Protein AF-A0A2S9FHG2-F1 (afdb_monomer_lite)

Structure (mmCIF, N/CA/C/O backbone):
data_AF-A0A2S9FHG2-F1
#
_entry.id   AF-A0A2S9FHG2-F1
#
loop_
_atom_site.group_PDB
_atom_site.id
_atom_site.type_symbol
_atom_site.label_atom_id
_atom_site.label_alt_id
_atom_site.label_comp_id
_atom_site.label_asym_id
_atom_site.label_entity_id
_atom_site.label_seq_id
_atom_site.pdbx_PDB_ins_code
_atom_site.Cartn_x
_atom_site.Cartn_y
_atom_site.Cartn_z
_atom_site.occupancy
_atom_site.B_iso_or_equiv
_atom_site.auth_seq_id
_atom_site.auth_comp_id
_atom_site.auth_asym_id
_atom_site.auth_atom_id
_atom_site.pdbx_PDB_model_num
ATOM 1 N N . VAL A 1 1 ? 50.114 -5.935 -39.534 1.00 52.09 1 VAL A N 1
ATOM 2 C CA . VAL A 1 1 ? 49.929 -6.508 -38.173 1.00 52.09 1 VAL A CA 1
ATOM 3 C C . VAL A 1 1 ? 49.770 -5.425 -37.101 1.00 52.09 1 VAL A C 1
ATOM 5 O O . VAL A 1 1 ? 48.728 -5.404 -36.460 1.00 52.09 1 VAL A O 1
ATOM 8 N N . LEU A 1 2 ? 50.706 -4.474 -36.950 1.00 58.03 2 LEU A N 1
ATOM 9 C CA . LEU A 1 2 ? 50.618 -3.397 -35.938 1.00 58.03 2 LEU A CA 1
ATOM 10 C C . LEU A 1 2 ? 49.390 -2.475 -36.090 1.00 58.03 2 LEU A C 1
ATOM 12 O O . LEU A 1 2 ? 48.728 -2.175 -35.100 1.00 58.03 2 LEU A O 1
ATOM 16 N N . ALA A 1 3 ? 49.024 -2.105 -37.323 1.00 56.72 3 ALA A N 1
ATOM 17 C CA . ALA A 1 3 ? 47.807 -1.330 -37.588 1.00 56.72 3 ALA A CA 1
ATOM 18 C C . ALA A 1 3 ? 46.526 -2.083 -37.172 1.00 56.72 3 ALA A C 1
ATOM 20 O O . ALA A 1 3 ? 45.622 -1.495 -36.588 1.00 56.72 3 ALA A O 1
ATOM 21 N N . GLY A 1 4 ? 46.479 -3.405 -37.381 1.00 50.12 4 GLY A N 1
ATOM 22 C CA . GLY A 1 4 ? 45.350 -4.242 -36.961 1.00 50.12 4 GLY A CA 1
ATOM 23 C C . GLY A 1 4 ? 45.205 -4.323 -35.438 1.00 50.12 4 GLY A C 1
ATOM 24 O O . GLY A 1 4 ? 44.098 -4.221 -34.920 1.00 50.12 4 GLY A O 1
ATOM 25 N N . ALA A 1 5 ? 46.319 -4.419 -34.704 1.00 61.12 5 ALA A N 1
ATOM 26 C CA . ALA A 1 5 ? 46.308 -4.436 -33.240 1.00 61.12 5 ALA A CA 1
ATOM 27 C C . ALA A 1 5 ? 45.860 -3.091 -32.630 1.00 61.12 5 ALA A C 1
ATOM 29 O O . ALA A 1 5 ? 45.133 -3.078 -31.635 1.00 61.12 5 ALA A O 1
ATOM 30 N N . ALA A 1 6 ? 46.244 -1.963 -33.239 1.00 63.97 6 ALA A N 1
ATOM 31 C CA . ALA A 1 6 ? 45.805 -0.631 -32.817 1.00 63.97 6 ALA A CA 1
ATOM 32 C C . ALA A 1 6 ? 44.297 -0.421 -33.040 1.00 63.97 6 ALA A C 1
ATOM 34 O O . ALA A 1 6 ? 43.609 0.078 -32.149 1.00 63.97 6 ALA A O 1
ATOM 35 N N . VAL A 1 7 ? 43.771 -0.880 -34.182 1.00 59.91 7 VAL A N 1
ATOM 36 C CA . VAL A 1 7 ? 42.334 -0.827 -34.501 1.00 59.91 7 VAL A CA 1
ATOM 37 C C . VAL A 1 7 ? 41.513 -1.662 -33.517 1.00 59.91 7 VAL A C 1
ATOM 39 O O . VAL A 1 7 ? 40.506 -1.178 -33.015 1.00 59.91 7 VAL A O 1
ATOM 42 N N . ILE A 1 8 ? 41.963 -2.868 -33.154 1.00 60.94 8 ILE A N 1
ATOM 43 C CA . ILE A 1 8 ? 41.267 -3.724 -32.173 1.00 60.94 8 ILE A CA 1
ATOM 44 C C . ILE A 1 8 ? 41.227 -3.072 -30.780 1.00 60.94 8 ILE A C 1
ATOM 46 O O . ILE A 1 8 ? 40.224 -3.168 -30.072 1.00 60.94 8 ILE A O 1
ATOM 50 N N . ARG A 1 9 ? 42.300 -2.381 -30.377 1.00 64.06 9 ARG A N 1
ATOM 51 C CA . ARG A 1 9 ? 42.376 -1.710 -29.070 1.00 64.06 9 ARG A CA 1
ATOM 52 C C . ARG A 1 9 ? 41.477 -0.469 -29.003 1.00 64.06 9 ARG A C 1
ATOM 54 O O . ARG A 1 9 ? 40.872 -0.239 -27.961 1.00 64.06 9 ARG A O 1
ATOM 61 N N . LEU A 1 10 ? 41.356 0.277 -30.106 1.00 62.81 10 LEU A N 1
ATOM 62 C CA . LEU A 1 10 ? 40.433 1.413 -30.235 1.00 62.81 10 LEU A CA 1
ATOM 63 C C . LEU A 1 10 ? 38.969 0.967 -30.367 1.00 62.81 10 LEU A C 1
ATOM 65 O O . LEU A 1 10 ? 38.094 1.573 -29.763 1.00 62.81 10 LEU A O 1
ATOM 69 N N . ALA A 1 11 ? 38.701 -0.122 -31.092 1.00 58.38 11 ALA A N 1
ATOM 70 C CA . ALA A 1 11 ? 37.351 -0.656 -31.292 1.00 58.38 11 ALA A CA 1
ATOM 71 C C . ALA A 1 11 ? 36.691 -1.145 -29.990 1.00 58.38 11 ALA A C 1
ATOM 73 O O . ALA A 1 11 ? 35.471 -1.265 -29.915 1.00 58.38 11 ALA A O 1
ATOM 74 N N . ARG A 1 12 ? 37.479 -1.396 -28.936 1.00 58.91 12 ARG A N 1
ATOM 75 C CA . ARG A 1 12 ? 36.984 -1.849 -27.628 1.00 58.91 12 ARG A CA 1
ATOM 76 C C . ARG A 1 12 ? 36.111 -0.812 -26.908 1.00 58.91 12 ARG A C 1
ATOM 78 O O . ARG A 1 12 ? 35.384 -1.184 -25.994 1.00 58.91 12 ARG A O 1
ATOM 85 N N . THR A 1 13 ? 36.181 0.460 -27.301 1.00 60.41 13 THR A N 1
ATOM 86 C CA . THR A 1 13 ? 35.373 1.559 -26.740 1.00 60.41 13 THR A CA 1
ATOM 87 C C . THR A 1 13 ? 34.267 2.036 -27.683 1.00 60.41 13 THR A C 1
ATOM 89 O O . THR A 1 13 ? 33.540 2.973 -27.359 1.00 60.41 13 THR A O 1
ATOM 92 N N . TRP A 1 14 ? 34.133 1.420 -28.860 1.00 65.94 14 TRP A N 1
ATOM 93 C CA . TRP A 1 14 ? 33.184 1.845 -29.882 1.00 65.94 14 TRP A CA 1
ATOM 94 C C . TRP A 1 14 ? 31.809 1.221 -29.639 1.00 65.94 14 TRP A C 1
ATOM 96 O O . TRP A 1 14 ? 31.699 0.085 -29.176 1.00 65.94 14 TRP A O 1
ATOM 106 N N . SER A 1 15 ? 30.736 1.953 -29.958 1.00 67.00 15 SER A N 1
ATOM 107 C CA . SER A 1 15 ? 29.392 1.372 -29.908 1.00 67.00 15 SER A CA 1
ATOM 108 C C . SER A 1 15 ? 29.277 0.244 -30.942 1.00 67.00 15 SER A C 1
ATOM 110 O O . SER A 1 15 ? 29.908 0.294 -32.000 1.00 67.00 15 SER A O 1
ATOM 112 N N . LEU A 1 16 ? 28.465 -0.777 -30.650 1.00 64.44 16 LEU A N 1
ATOM 113 C CA . LEU A 1 16 ? 28.307 -1.965 -31.505 1.00 64.44 16 LEU A CA 1
ATOM 114 C C . LEU A 1 16 ? 27.998 -1.614 -32.970 1.00 64.44 16 LEU A C 1
ATOM 116 O O . LEU A 1 16 ? 28.488 -2.275 -33.882 1.00 64.44 16 LEU A O 1
ATOM 120 N N . ALA A 1 17 ? 27.258 -0.525 -33.202 1.00 61.22 17 ALA A N 1
ATOM 121 C CA . ALA A 1 17 ? 26.970 -0.018 -34.539 1.00 61.22 17 ALA A CA 1
ATOM 122 C C . ALA A 1 17 ? 28.238 0.419 -35.297 1.00 61.22 17 ALA A C 1
ATOM 124 O O . ALA A 1 17 ? 28.381 0.110 -36.477 1.00 61.22 17 ALA A O 1
ATOM 125 N N . VAL A 1 18 ? 29.178 1.095 -34.629 1.00 66.19 18 VAL A N 1
ATOM 126 C CA . VAL A 1 18 ? 30.414 1.586 -35.260 1.00 66.19 18 VAL A CA 1
ATOM 127 C C . VAL A 1 18 ? 31.355 0.424 -35.577 1.00 66.19 18 VAL A C 1
ATOM 129 O O . VAL A 1 18 ? 31.924 0.382 -36.664 1.00 66.19 18 VAL A O 1
ATOM 132 N N . SER A 1 19 ? 31.458 -0.569 -34.689 1.00 67.31 19 SER A N 1
ATOM 133 C CA . SER A 1 19 ? 32.243 -1.785 -34.951 1.00 67.31 19 SER A CA 1
ATOM 134 C C . SER A 1 19 ? 31.702 -2.576 -36.145 1.00 67.31 19 SER A C 1
ATOM 136 O O . SER A 1 19 ? 32.474 -3.115 -36.935 1.00 67.31 19 SER A O 1
ATOM 138 N N . MET A 1 20 ? 30.380 -2.602 -36.323 1.00 69.19 20 MET A N 1
ATOM 139 C CA . MET A 1 20 ? 29.738 -3.321 -37.422 1.00 69.19 20 MET A CA 1
ATOM 140 C C . MET A 1 20 ? 29.860 -2.594 -38.764 1.00 69.19 20 MET A C 1
ATOM 142 O O . MET A 1 20 ? 30.085 -3.232 -39.790 1.00 69.19 20 MET A O 1
ATOM 146 N N . VAL A 1 21 ? 29.794 -1.259 -38.756 1.00 68.38 21 VAL A N 1
ATOM 147 C CA . VAL A 1 21 ? 30.114 -0.438 -39.934 1.00 68.38 21 VAL A CA 1
ATOM 148 C C . VAL A 1 21 ? 31.596 -0.577 -40.297 1.00 68.38 21 VAL A C 1
ATOM 150 O O . VAL A 1 21 ? 31.921 -0.746 -41.467 1.00 68.38 21 VAL A O 1
ATOM 153 N N . ALA A 1 22 ? 32.503 -0.576 -39.316 1.00 68.31 22 ALA A N 1
ATOM 154 C CA . ALA A 1 22 ? 33.937 -0.740 -39.556 1.00 68.31 22 ALA A CA 1
ATOM 155 C C . ALA A 1 22 ? 34.283 -2.113 -40.160 1.00 68.31 22 ALA A C 1
ATOM 157 O O . ALA A 1 22 ? 35.083 -2.180 -41.091 1.00 68.31 22 ALA A O 1
ATOM 158 N N . LEU A 1 23 ? 33.642 -3.192 -39.689 1.00 68.62 23 LEU A N 1
ATOM 159 C CA . LEU A 1 23 ? 33.818 -4.550 -40.225 1.00 68.62 23 LEU A CA 1
ATOM 160 C C . LEU A 1 23 ? 33.511 -4.632 -41.730 1.00 68.62 23 LEU A C 1
ATOM 162 O O . LEU A 1 23 ? 34.140 -5.399 -42.453 1.00 68.62 23 LEU A O 1
ATOM 166 N N . VAL A 1 24 ? 32.565 -3.817 -42.189 1.00 68.81 24 VAL A N 1
ATOM 167 C CA . VAL A 1 24 ? 32.145 -3.709 -43.587 1.00 68.81 24 VAL A CA 1
ATOM 168 C C . VAL A 1 24 ? 33.035 -2.748 -44.384 1.00 68.81 24 VAL A C 1
ATOM 170 O O . VAL A 1 24 ? 33.399 -3.034 -45.523 1.00 68.81 24 VAL A O 1
ATOM 173 N N . LEU A 1 25 ? 33.385 -1.600 -43.802 1.00 70.75 25 LEU A N 1
ATOM 174 C CA . LEU A 1 25 ? 34.100 -0.525 -44.491 1.00 70.75 25 LEU A CA 1
ATOM 175 C C . LEU A 1 25 ? 35.570 -0.887 -44.763 1.00 70.75 25 LEU A C 1
ATOM 177 O O . LEU A 1 25 ? 36.129 -0.494 -45.785 1.00 70.75 25 LEU A O 1
ATOM 181 N N . ILE A 1 26 ? 36.200 -1.644 -43.856 1.00 75.12 26 ILE A N 1
ATOM 182 C CA . ILE A 1 26 ? 37.620 -2.011 -43.950 1.00 75.12 26 ILE A CA 1
ATOM 183 C C . ILE A 1 26 ? 37.915 -2.847 -45.213 1.00 75.12 26 ILE A C 1
ATOM 185 O O . ILE A 1 26 ? 38.817 -2.454 -45.956 1.00 75.12 26 ILE A O 1
ATOM 189 N N . PRO A 1 27 ? 37.184 -3.942 -45.518 1.00 73.00 27 PRO A N 1
ATOM 190 C CA . PRO A 1 27 ? 37.370 -4.687 -46.763 1.00 73.00 27 PRO A CA 1
ATOM 191 C C . PRO A 1 27 ? 37.153 -3.832 -48.014 1.00 73.00 27 PRO A C 1
ATOM 193 O O . PRO A 1 27 ? 37.976 -3.889 -48.920 1.00 73.00 27 PRO A O 1
ATOM 196 N N . VAL A 1 28 ? 36.100 -3.002 -48.034 1.00 75.25 28 VAL A N 1
ATOM 197 C CA . VAL A 1 28 ? 35.750 -2.120 -49.166 1.00 75.25 28 VAL A CA 1
ATOM 198 C C . VAL A 1 28 ? 36.895 -1.150 -49.478 1.00 75.25 28 VAL A C 1
ATOM 200 O O . VAL A 1 28 ? 37.337 -1.038 -50.625 1.00 75.25 28 VAL A O 1
ATOM 203 N N . LEU A 1 29 ? 37.434 -0.485 -48.453 1.00 75.50 29 LEU A N 1
ATOM 204 C CA . LEU A 1 29 ? 38.562 0.436 -48.606 1.00 75.50 29 LEU A CA 1
ATOM 205 C C . LEU A 1 29 ? 39.858 -0.289 -48.987 1.00 75.50 29 LEU A C 1
ATOM 207 O O . LEU A 1 29 ? 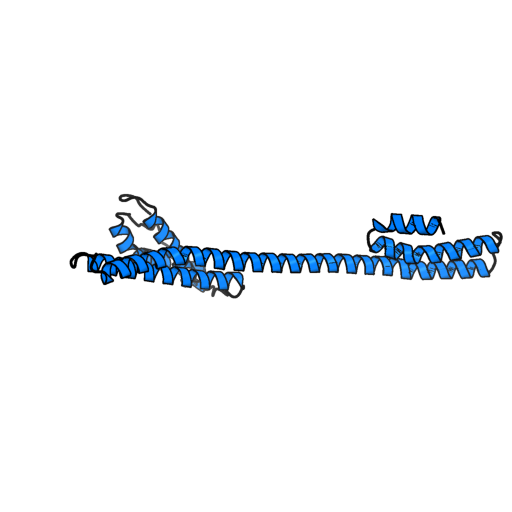40.617 0.220 -49.811 1.00 75.50 29 LEU A O 1
ATOM 211 N N . ALA A 1 30 ? 40.106 -1.478 -48.431 1.00 76.38 30 ALA A N 1
ATOM 212 C CA . ALA A 1 30 ? 41.280 -2.280 -48.768 1.00 76.38 30 ALA A CA 1
ATOM 213 C C . ALA A 1 30 ? 41.263 -2.728 -50.238 1.00 76.38 30 ALA A C 1
ATOM 215 O O . ALA A 1 30 ? 42.283 -2.625 -50.920 1.00 76.38 30 ALA A O 1
ATOM 216 N N . THR A 1 31 ? 40.105 -3.162 -50.749 1.00 77.62 31 THR A N 1
ATOM 217 C CA . THR A 1 31 ? 39.941 -3.517 -52.166 1.00 77.62 31 THR A CA 1
ATOM 218 C C . THR A 1 31 ? 40.108 -2.310 -53.083 1.00 77.62 31 THR A C 1
ATOM 220 O O . THR A 1 31 ? 40.790 -2.414 -54.099 1.00 77.62 31 THR A O 1
ATOM 223 N N . LEU A 1 32 ? 39.569 -1.147 -52.702 1.00 74.50 32 LEU A N 1
ATOM 224 C CA . LEU A 1 32 ? 39.719 0.089 -53.470 1.00 74.50 32 LEU A CA 1
ATOM 225 C C . LEU A 1 32 ? 41.191 0.510 -53.575 1.00 74.50 32 LEU A C 1
ATOM 227 O O . LEU A 1 32 ? 41.689 0.769 -54.669 1.00 74.50 32 LEU A O 1
ATOM 231 N N . ALA A 1 33 ? 41.897 0.543 -52.440 1.00 75.88 33 ALA A N 1
ATOM 232 C CA . ALA A 1 33 ? 43.308 0.917 -52.377 1.00 75.88 33 ALA A CA 1
ATOM 233 C C . ALA A 1 33 ? 44.205 -0.064 -53.150 1.00 75.88 33 ALA A C 1
ATOM 235 O O . ALA A 1 33 ? 45.130 0.365 -53.839 1.00 75.88 33 ALA A O 1
ATOM 236 N N . GLY A 1 34 ? 43.914 -1.368 -53.072 1.00 75.81 34 GLY A N 1
ATOM 237 C CA . GLY A 1 34 ? 44.624 -2.393 -53.837 1.00 75.81 34 GLY A CA 1
ATOM 238 C C . GLY A 1 34 ? 44.480 -2.205 -55.348 1.00 75.81 34 GLY A C 1
ATOM 239 O O . GLY A 1 34 ? 45.475 -2.261 -56.068 1.00 75.81 34 GLY A O 1
ATOM 240 N N . VAL A 1 35 ? 43.266 -1.913 -55.826 1.00 72.38 35 VAL A N 1
ATOM 241 C CA . VAL A 1 35 ? 43.009 -1.671 -57.254 1.00 72.38 35 VAL A CA 1
ATOM 242 C C . VAL A 1 35 ? 43.644 -0.363 -57.735 1.00 72.38 35 VAL A C 1
ATOM 244 O O . VAL A 1 35 ? 44.269 -0.364 -58.791 1.00 72.38 35 VAL A O 1
ATOM 247 N N . LEU A 1 36 ? 43.582 0.716 -56.944 1.00 72.81 36 LEU A N 1
ATOM 248 C CA . LEU A 1 36 ? 44.277 1.985 -57.227 1.00 72.81 36 LEU A CA 1
ATOM 249 C C . LEU A 1 36 ? 45.796 1.810 -57.360 1.00 72.81 36 LEU A C 1
ATOM 251 O O . LEU A 1 36 ? 46.410 2.366 -58.269 1.00 72.81 36 LEU A O 1
ATOM 255 N N . GLY A 1 37 ? 46.404 1.038 -56.454 1.00 74.12 37 GLY A N 1
ATOM 256 C CA . GLY A 1 37 ? 47.842 0.770 -56.476 1.00 74.12 37 GLY A CA 1
ATOM 257 C C . GLY A 1 37 ? 48.272 -0.090 -57.665 1.00 74.12 37 GLY A C 1
ATOM 258 O O . GLY A 1 37 ? 49.338 0.140 -58.230 1.00 74.12 37 GLY A O 1
ATOM 259 N N . ALA A 1 38 ? 47.439 -1.052 -58.071 1.00 72.81 38 ALA A N 1
ATOM 260 C CA . ALA A 1 38 ? 47.722 -1.937 -59.198 1.00 72.81 38 ALA A CA 1
ATOM 261 C C . ALA A 1 38 ? 47.483 -1.275 -60.568 1.00 72.81 38 ALA A C 1
ATOM 263 O O . ALA A 1 38 ? 48.203 -1.582 -61.516 1.00 72.81 38 ALA A O 1
ATOM 264 N N . SER A 1 39 ? 46.503 -0.369 -60.690 1.00 68.19 39 SER A N 1
ATOM 265 C CA . SER A 1 39 ? 46.155 0.277 -61.966 1.00 68.19 39 SER A CA 1
ATOM 266 C C . SER A 1 39 ? 47.042 1.472 -62.328 1.00 68.19 39 SER A C 1
ATOM 268 O O . SER A 1 39 ? 46.900 2.028 -63.416 1.00 68.19 39 SER A O 1
ATOM 270 N N . GLY A 1 40 ? 47.944 1.901 -61.435 1.00 68.12 40 GLY A N 1
ATOM 271 C CA . GLY A 1 40 ? 48.837 3.037 -61.685 1.00 68.12 40 GLY A CA 1
ATOM 272 C C . GLY A 1 40 ? 48.090 4.343 -61.981 1.00 68.12 40 GLY A C 1
ATOM 273 O O . GLY A 1 40 ? 48.585 5.163 -62.746 1.00 68.12 40 GLY A O 1
ATOM 274 N N . PHE A 1 41 ? 46.887 4.516 -61.416 1.00 64.69 41 PHE A N 1
ATOM 275 C CA . PHE A 1 41 ? 45.971 5.634 -61.689 1.00 64.69 41 PHE A CA 1
ATOM 276 C C . PHE A 1 41 ? 45.482 5.751 -63.146 1.00 64.69 41 PHE A C 1
ATOM 278 O O . PHE A 1 41 ? 44.858 6.752 -63.501 1.00 64.69 41 PHE A O 1
ATOM 285 N N . MET A 1 42 ? 45.689 4.736 -63.990 1.00 64.88 42 MET A N 1
ATOM 286 C CA . MET A 1 42 ? 45.056 4.693 -65.307 1.00 64.88 42 MET A CA 1
ATOM 287 C C . MET A 1 42 ? 43.584 4.289 -65.177 1.00 64.88 42 MET A C 1
ATOM 289 O O . MET A 1 42 ? 43.266 3.203 -64.681 1.00 64.88 42 MET A O 1
ATOM 293 N N . ILE A 1 43 ? 42.685 5.152 -65.664 1.00 64.44 43 ILE A N 1
ATOM 294 C CA . ILE A 1 43 ? 41.255 4.848 -65.795 1.00 64.44 43 ILE A CA 1
ATOM 295 C C . ILE A 1 43 ? 41.123 3.738 -66.842 1.00 64.44 43 ILE A C 1
ATOM 297 O O . ILE A 1 43 ? 41.254 3.963 -68.041 1.00 64.44 43 ILE A O 1
ATOM 301 N N . THR A 1 44 ? 40.947 2.517 -66.355 1.00 70.94 44 THR A N 1
ATOM 302 C CA . THR A 1 44 ? 40.781 1.294 -67.143 1.00 70.94 44 THR A CA 1
ATOM 303 C C . THR A 1 44 ? 39.398 0.717 -66.863 1.00 70.94 44 THR A C 1
ATOM 305 O O . THR A 1 44 ? 38.798 0.994 -65.826 1.00 70.94 44 THR A O 1
ATOM 308 N N . GLU A 1 45 ? 38.880 -0.109 -67.767 1.00 72.31 45 GLU A N 1
ATOM 309 C CA . GLU A 1 45 ? 37.536 -0.700 -67.655 1.00 72.31 45 GLU A CA 1
ATOM 310 C C . GLU A 1 45 ? 37.351 -1.510 -66.347 1.00 72.31 45 GLU A C 1
ATOM 312 O O . GLU A 1 45 ? 36.280 -1.525 -65.741 1.00 72.31 45 GLU A O 1
ATOM 317 N N . THR A 1 46 ? 38.433 -2.104 -65.832 1.00 71.44 46 THR A N 1
ATOM 318 C CA . THR A 1 46 ? 38.472 -2.817 -64.542 1.00 71.44 46 THR A CA 1
ATOM 319 C C . THR A 1 46 ? 38.345 -1.889 -63.329 1.00 71.44 46 THR A C 1
ATOM 321 O O . THR A 1 46 ? 37.774 -2.279 -62.304 1.00 71.44 46 THR A O 1
ATOM 324 N N . PHE A 1 47 ? 38.845 -0.654 -63.427 1.00 71.19 47 PHE A N 1
ATOM 325 C CA . PHE A 1 47 ? 38.722 0.362 -62.382 1.00 71.19 47 PHE A CA 1
ATOM 326 C C . PHE A 1 47 ? 37.268 0.831 -62.240 1.00 71.19 47 PHE A C 1
ATOM 328 O O . PHE A 1 47 ? 36.754 0.893 -61.121 1.00 71.19 47 PHE A O 1
ATOM 335 N N . GLU A 1 48 ? 36.577 1.074 -63.360 1.00 72.00 48 GLU A N 1
ATOM 336 C CA . GLU A 1 48 ? 35.157 1.450 -63.357 1.00 72.00 48 GLU A CA 1
ATOM 337 C C . GLU A 1 48 ? 34.271 0.335 -62.784 1.00 72.00 48 GLU A C 1
ATOM 339 O O . GLU A 1 48 ? 33.468 0.587 -61.883 1.00 72.00 48 GLU A O 1
ATOM 344 N N . GLN A 1 49 ? 34.472 -0.917 -63.219 1.00 75.88 49 GLN A N 1
ATOM 345 C CA . GLN A 1 49 ? 33.726 -2.070 -62.698 1.00 75.88 49 GLN A CA 1
ATOM 346 C C . GLN A 1 49 ? 33.923 -2.254 -61.185 1.00 75.88 49 GLN A C 1
ATOM 348 O O . GLN A 1 49 ? 32.958 -2.484 -60.453 1.00 75.88 49 GLN A O 1
ATOM 353 N N . THR A 1 50 ? 35.154 -2.094 -60.689 1.00 75.69 50 THR A N 1
ATOM 354 C CA . THR A 1 50 ? 35.450 -2.197 -59.250 1.00 75.69 50 THR A CA 1
ATOM 355 C C . THR A 1 50 ? 34.768 -1.079 -58.458 1.00 75.69 50 THR A C 1
ATOM 357 O O . THR A 1 50 ? 34.157 -1.343 -57.422 1.00 75.69 50 THR A O 1
ATOM 360 N N . GLY A 1 51 ? 34.833 0.167 -58.940 1.00 75.88 51 GLY A N 1
ATOM 361 C CA . GLY A 1 51 ? 34.179 1.306 -58.292 1.00 75.88 51 GLY A CA 1
ATOM 362 C C . GLY A 1 51 ? 32.666 1.111 -58.161 1.00 75.88 51 GLY A C 1
ATOM 363 O O . GLY A 1 51 ? 32.109 1.316 -57.081 1.00 75.88 51 GLY A O 1
ATOM 364 N N . VAL A 1 52 ? 32.013 0.630 -59.225 1.00 80.19 52 VAL A N 1
ATOM 365 C CA . VAL A 1 52 ? 30.572 0.326 -59.225 1.00 80.19 52 VAL A CA 1
ATOM 366 C C . VAL A 1 52 ? 30.228 -0.753 -58.196 1.00 80.19 52 VAL A C 1
ATOM 368 O O . VAL A 1 52 ? 29.304 -0.564 -57.402 1.00 80.19 52 VAL A O 1
ATOM 371 N N . VAL A 1 53 ? 30.990 -1.851 -58.142 1.00 80.75 53 VAL A N 1
ATOM 372 C CA . VAL A 1 53 ? 30.774 -2.922 -57.153 1.00 80.75 53 VAL A CA 1
ATOM 373 C C . VAL A 1 53 ? 30.895 -2.386 -55.725 1.00 80.75 53 VAL A C 1
ATOM 375 O O . VAL A 1 53 ? 30.043 -2.681 -54.887 1.00 80.75 53 VAL A O 1
ATOM 378 N N . LEU A 1 54 ? 31.897 -1.553 -55.435 1.00 78.38 54 LEU A N 1
ATOM 379 C CA . LEU A 1 54 ? 32.096 -0.996 -54.093 1.00 78.38 54 LEU A CA 1
ATOM 380 C C . LEU A 1 54 ? 30.981 -0.037 -53.673 1.00 78.38 54 LEU A C 1
ATOM 382 O O . LEU A 1 54 ? 30.571 -0.054 -52.509 1.00 78.38 54 LEU A O 1
ATOM 386 N N . ILE A 1 55 ? 30.458 0.762 -54.606 1.00 82.69 55 ILE A N 1
ATOM 387 C CA . ILE A 1 55 ? 29.302 1.631 -54.357 1.00 82.69 55 ILE A CA 1
ATOM 388 C C . ILE A 1 55 ? 28.069 0.782 -54.031 1.00 82.69 55 ILE A C 1
ATOM 390 O O . ILE A 1 55 ? 27.429 1.013 -53.004 1.00 82.69 55 ILE A O 1
ATOM 394 N N . ILE A 1 56 ? 27.772 -0.236 -54.846 1.00 84.19 56 ILE A N 1
ATOM 395 C CA . ILE A 1 56 ? 26.627 -1.138 -54.633 1.00 84.19 56 ILE A CA 1
ATOM 396 C C . ILE A 1 56 ? 26.738 -1.839 -53.274 1.00 84.19 56 ILE A C 1
ATOM 398 O O . ILE A 1 56 ? 25.787 -1.830 -52.490 1.00 84.19 56 ILE A O 1
ATOM 402 N N . VAL A 1 57 ? 27.911 -2.397 -52.956 1.00 80.94 57 VAL A N 1
ATOM 403 C CA . VAL A 1 57 ? 28.160 -3.056 -51.667 1.00 80.94 57 VAL A CA 1
ATOM 404 C C . VAL A 1 57 ? 27.968 -2.074 -50.512 1.00 80.94 57 VAL A C 1
ATOM 406 O O . VAL A 1 57 ? 27.308 -2.419 -49.533 1.00 80.94 57 VAL A O 1
ATOM 409 N N . SER A 1 58 ? 28.478 -0.844 -50.614 1.00 81.19 58 SER A N 1
ATOM 410 C CA . SER A 1 58 ? 28.366 0.166 -49.550 1.00 81.19 58 SER A CA 1
ATOM 411 C C . SER A 1 58 ? 26.920 0.605 -49.299 1.00 81.19 58 SER A C 1
ATOM 413 O O . SER A 1 58 ? 26.515 0.747 -48.143 1.00 81.19 58 SER A O 1
ATOM 415 N N . ILE A 1 59 ? 26.119 0.758 -50.360 1.00 86.38 59 ILE A N 1
ATOM 416 C CA . ILE A 1 59 ? 24.697 1.134 -50.271 1.00 86.38 59 ILE A CA 1
ATOM 417 C C . ILE A 1 59 ? 23.882 0.083 -49.512 1.00 86.38 59 ILE A C 1
ATOM 419 O O . ILE A 1 59 ? 22.927 0.435 -48.829 1.00 86.38 59 ILE A O 1
ATOM 423 N N . VAL A 1 60 ? 24.252 -1.195 -49.592 1.00 83.62 60 VAL A N 1
ATOM 424 C CA . VAL A 1 60 ? 23.536 -2.271 -48.890 1.00 83.62 60 VAL A CA 1
ATOM 425 C C . VAL A 1 60 ? 24.077 -2.470 -47.477 1.00 83.62 60 VAL A C 1
ATOM 427 O O . VAL A 1 60 ? 23.322 -2.597 -46.511 1.00 83.62 60 VAL A O 1
ATOM 430 N N . THR A 1 61 ? 25.398 -2.494 -47.336 1.00 80.12 61 THR A N 1
ATOM 431 C CA . THR A 1 61 ? 26.042 -2.937 -46.099 1.00 80.12 61 THR A CA 1
ATOM 432 C C . THR A 1 61 ? 26.067 -1.859 -45.013 1.00 80.12 61 THR A C 1
ATOM 434 O O . THR A 1 61 ? 25.899 -2.196 -43.840 1.00 80.12 61 THR A O 1
ATOM 437 N N . ILE A 1 62 ? 26.179 -0.570 -45.363 1.00 81.69 62 ILE A N 1
ATOM 438 C CA . ILE A 1 62 ? 26.144 0.526 -44.378 1.00 81.69 62 ILE A CA 1
ATOM 439 C C . ILE A 1 62 ? 24.758 0.631 -43.712 1.00 81.69 62 ILE A C 1
ATOM 441 O O . ILE A 1 62 ? 24.701 0.605 -42.478 1.00 81.69 62 ILE A O 1
ATOM 445 N N . PRO A 1 63 ? 23.626 0.684 -44.449 1.00 86.94 63 PRO A N 1
ATOM 446 C CA . PRO A 1 63 ? 22.305 0.710 -43.823 1.00 86.94 63 PRO A CA 1
ATOM 447 C C . PRO A 1 63 ? 22.004 -0.557 -43.026 1.00 86.94 63 PRO A C 1
ATOM 449 O O . PRO A 1 63 ? 21.456 -0.453 -41.930 1.00 86.94 63 PRO A O 1
ATOM 452 N N . ALA A 1 64 ? 22.403 -1.735 -43.523 1.00 82.88 64 ALA A N 1
ATOM 453 C CA . ALA A 1 64 ? 22.242 -2.992 -42.795 1.00 82.88 64 ALA A CA 1
ATOM 454 C C . ALA A 1 64 ? 23.002 -2.975 -41.456 1.00 82.88 64 ALA A C 1
ATOM 456 O O . ALA A 1 64 ? 22.435 -3.327 -40.419 1.00 82.88 64 ALA A O 1
ATOM 457 N N . ALA A 1 65 ? 24.249 -2.489 -41.448 1.00 82.06 65 ALA A N 1
ATOM 458 C CA . ALA A 1 65 ? 25.044 -2.352 -40.232 1.00 82.06 65 ALA A CA 1
ATOM 459 C C . ALA A 1 65 ? 24.416 -1.355 -39.238 1.00 82.06 65 ALA A C 1
ATOM 461 O O . ALA A 1 65 ? 24.304 -1.640 -38.044 1.00 82.06 65 ALA A O 1
ATOM 462 N N . VAL A 1 66 ? 23.933 -0.204 -39.715 1.00 83.69 66 VAL A N 1
ATOM 463 C CA . VAL A 1 66 ? 23.249 0.783 -38.860 1.00 83.69 66 VAL A CA 1
ATOM 464 C C . VAL A 1 66 ? 21.935 0.227 -38.300 1.00 83.69 66 VAL A C 1
ATOM 466 O O . VAL A 1 66 ? 21.658 0.382 -37.107 1.00 83.69 66 VAL A O 1
ATOM 469 N N . MET A 1 67 ? 21.129 -0.438 -39.131 1.00 86.00 67 MET A N 1
ATOM 470 C CA . MET A 1 67 ? 19.854 -1.043 -38.737 1.00 86.00 67 MET A CA 1
ATOM 471 C C . MET A 1 67 ? 20.058 -2.105 -37.657 1.00 86.00 67 MET A C 1
ATOM 473 O O . MET A 1 67 ? 19.377 -2.076 -36.630 1.00 86.00 67 MET A O 1
ATOM 477 N N . LEU A 1 68 ? 21.018 -3.007 -37.855 1.00 85.62 68 LEU A N 1
ATOM 478 C CA . LEU A 1 68 ? 21.268 -4.108 -36.931 1.0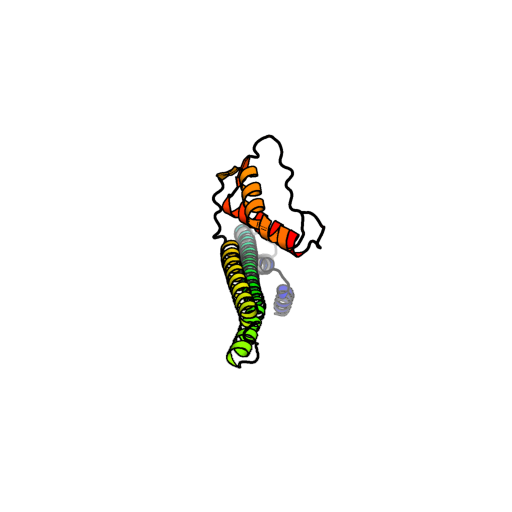0 85.62 68 LEU A CA 1
ATOM 479 C C . LEU A 1 68 ? 21.895 -3.604 -35.618 1.00 85.62 68 LEU A C 1
ATOM 481 O O . LEU A 1 68 ? 21.521 -4.075 -34.545 1.00 85.62 68 LEU A O 1
ATOM 485 N N . GLY A 1 69 ? 22.728 -2.555 -35.669 1.00 83.94 69 GLY A N 1
ATOM 486 C CA . GLY A 1 69 ? 23.253 -1.893 -34.472 1.00 83.94 69 GLY A CA 1
ATOM 487 C C . GLY A 1 69 ? 22.151 -1.213 -33.652 1.00 83.94 69 GLY A C 1
ATOM 488 O O . GLY A 1 69 ? 22.096 -1.359 -32.431 1.00 83.94 69 GLY A O 1
ATOM 489 N N . ARG A 1 70 ? 21.212 -0.526 -34.319 1.00 85.62 70 ARG A N 1
ATOM 490 C CA . ARG A 1 70 ? 20.029 0.063 -33.665 1.00 85.62 70 ARG A CA 1
ATOM 491 C C . ARG A 1 70 ? 19.101 -0.995 -33.078 1.00 85.62 70 ARG A C 1
ATOM 493 O O . ARG A 1 70 ? 18.576 -0.797 -31.985 1.00 85.62 70 ARG A O 1
ATOM 500 N N . TYR A 1 71 ? 18.902 -2.105 -33.782 1.00 85.19 71 TYR A N 1
ATOM 501 C CA . TYR A 1 71 ? 18.085 -3.220 -33.310 1.00 85.19 71 TYR A CA 1
ATOM 502 C C . TYR A 1 71 ? 18.653 -3.838 -32.027 1.00 85.19 71 TYR A C 1
ATOM 504 O O . TYR A 1 71 ? 17.915 -4.031 -31.062 1.00 85.19 71 TYR A O 1
ATOM 512 N N . GLN A 1 72 ? 19.966 -4.081 -31.987 1.00 86.19 72 GLN A N 1
ATOM 513 C CA . GLN A 1 72 ? 20.647 -4.588 -30.795 1.00 86.19 72 GLN A CA 1
ATOM 514 C C . GLN A 1 72 ? 20.558 -3.604 -29.626 1.00 86.19 72 GLN A C 1
ATOM 516 O O . GLN A 1 72 ? 20.186 -4.011 -28.530 1.00 86.19 72 GLN A O 1
ATOM 521 N N . ALA A 1 73 ? 20.815 -2.312 -29.867 1.00 85.56 73 ALA A N 1
ATOM 522 C CA . ALA A 1 73 ? 20.711 -1.285 -28.831 1.00 85.56 73 ALA A CA 1
ATOM 523 C C . ALA A 1 73 ? 19.295 -1.214 -28.232 1.00 85.56 73 ALA A C 1
ATOM 525 O O . ALA A 1 73 ? 19.135 -1.154 -27.013 1.00 85.56 73 ALA A O 1
ATOM 526 N N . ARG A 1 74 ? 18.254 -1.287 -29.075 1.00 89.44 74 ARG A N 1
ATOM 527 C CA . ARG A 1 74 ? 16.866 -1.371 -28.600 1.00 89.44 74 ARG A CA 1
ATOM 528 C C . ARG A 1 74 ? 16.643 -2.641 -27.785 1.00 89.44 74 ARG A C 1
ATOM 530 O O . ARG A 1 74 ? 16.197 -2.545 -26.654 1.00 89.44 74 ARG A O 1
ATOM 537 N N . ARG A 1 75 ? 17.030 -3.819 -28.278 1.00 89.38 75 ARG A N 1
ATOM 538 C CA . ARG A 1 75 ? 16.884 -5.064 -27.502 1.00 89.38 75 ARG A CA 1
ATOM 539 C C . ARG A 1 75 ? 17.513 -4.979 -26.114 1.00 89.38 75 ARG A C 1
ATOM 541 O O . ARG A 1 75 ? 16.853 -5.330 -25.147 1.00 89.38 75 ARG A O 1
ATOM 548 N N . THR A 1 76 ? 18.735 -4.459 -26.002 1.00 89.69 76 THR A N 1
ATOM 549 C CA . THR A 1 76 ? 19.411 -4.347 -24.701 1.00 89.69 76 THR A CA 1
ATOM 550 C C . THR A 1 76 ? 18.687 -3.415 -23.736 1.00 89.69 76 THR A C 1
ATOM 552 O O . THR A 1 76 ? 18.617 -3.715 -22.548 1.00 89.69 76 THR A O 1
ATOM 555 N N . VAL A 1 77 ? 18.122 -2.309 -24.235 1.00 91.56 77 VAL A N 1
ATOM 556 C CA . VAL A 1 77 ? 17.345 -1.376 -23.405 1.00 91.56 77 VAL A CA 1
ATOM 557 C C . VAL A 1 77 ? 16.033 -2.020 -22.962 1.00 91.56 77 VAL A C 1
ATOM 559 O O . VAL A 1 77 ? 15.710 -1.963 -21.785 1.00 91.56 77 VAL A O 1
ATOM 562 N N . TRP A 1 78 ? 15.318 -2.698 -23.863 1.00 89.62 78 TRP A N 1
ATOM 563 C CA . TRP A 1 78 ? 14.075 -3.398 -23.522 1.00 89.62 78 TRP A CA 1
ATOM 564 C C . TRP A 1 78 ? 14.305 -4.533 -22.517 1.00 89.62 78 TRP A C 1
ATOM 566 O O . TRP A 1 78 ? 13.530 -4.689 -21.583 1.00 89.62 78 TRP A O 1
ATOM 576 N N . GLU A 1 79 ? 15.374 -5.318 -22.672 1.00 93.44 79 GLU A N 1
ATOM 577 C CA . GLU A 1 79 ? 15.724 -6.368 -21.708 1.00 93.44 79 GLU A CA 1
ATOM 578 C C . GLU A 1 79 ? 16.102 -5.792 -20.339 1.00 93.44 79 GLU A C 1
ATOM 580 O O . GLU A 1 79 ? 15.773 -6.388 -19.313 1.00 93.44 79 GLU A O 1
ATOM 585 N N . ALA A 1 80 ? 16.795 -4.650 -20.310 1.00 93.12 80 ALA A N 1
ATOM 586 C CA . ALA A 1 80 ? 17.113 -3.957 -19.067 1.00 93.12 80 ALA A CA 1
ATOM 587 C C . ALA A 1 80 ? 15.846 -3.428 -18.383 1.00 93.12 80 ALA A C 1
ATOM 589 O O . ALA A 1 80 ? 15.682 -3.658 -17.190 1.00 93.12 80 ALA A O 1
ATOM 590 N N . GLU A 1 81 ? 14.943 -2.809 -19.146 1.00 93.19 81 GLU A N 1
ATOM 591 C CA . GLU A 1 81 ? 13.659 -2.292 -18.664 1.00 93.19 81 GLU A CA 1
ATOM 592 C C . GLU A 1 81 ? 12.785 -3.408 -18.078 1.00 93.19 81 GLU A C 1
ATOM 594 O O . GLU A 1 81 ? 12.314 -3.307 -16.948 1.00 93.19 81 GLU A O 1
ATOM 599 N N . ILE A 1 82 ? 12.633 -4.527 -18.798 1.00 93.06 82 ILE A N 1
ATOM 600 C CA . ILE A 1 82 ? 11.862 -5.682 -18.317 1.00 93.06 82 ILE A CA 1
ATOM 601 C C . ILE A 1 82 ? 12.462 -6.208 -17.012 1.00 93.06 82 ILE A C 1
ATOM 603 O O . ILE A 1 82 ? 11.743 -6.367 -16.028 1.00 93.06 82 ILE A O 1
ATOM 607 N N . ARG A 1 83 ? 13.783 -6.416 -16.958 1.00 93.19 83 ARG A N 1
ATOM 608 C CA . ARG A 1 83 ? 14.446 -6.894 -15.735 1.00 93.19 83 ARG A CA 1
ATOM 609 C C . ARG A 1 83 ? 14.304 -5.919 -14.573 1.00 93.19 83 ARG A C 1
ATOM 611 O O . ARG A 1 83 ? 14.224 -6.365 -13.431 1.00 93.19 83 ARG A O 1
ATOM 618 N N . ASP A 1 84 ? 14.327 -4.616 -14.830 1.00 93.31 84 ASP A N 1
ATOM 619 C CA . ASP A 1 84 ? 14.136 -3.612 -13.786 1.00 93.31 84 ASP A CA 1
ATOM 620 C C . ASP A 1 84 ? 12.695 -3.630 -13.259 1.00 93.31 84 ASP A C 1
ATOM 622 O O . ASP A 1 84 ? 12.479 -3.699 -12.047 1.00 93.31 84 ASP A O 1
ATOM 626 N N . SER A 1 85 ? 11.711 -3.722 -14.157 1.00 88.06 85 SER A N 1
ATOM 627 C CA . SER A 1 85 ? 10.298 -3.877 -13.790 1.00 88.06 85 SER A CA 1
ATOM 628 C C . SER A 1 85 ? 10.033 -5.162 -12.983 1.00 88.06 85 SER A C 1
ATOM 630 O O . SER A 1 85 ? 9.359 -5.132 -11.955 1.00 88.06 85 SER A O 1
ATOM 632 N N . GLU A 1 86 ? 10.641 -6.291 -13.360 1.00 89.69 86 GLU A N 1
ATOM 633 C CA . GLU A 1 86 ? 10.532 -7.551 -12.617 1.00 89.69 86 GLU A CA 1
ATOM 634 C C . GLU A 1 86 ? 11.182 -7.448 -11.232 1.00 89.69 86 GLU A C 1
ATOM 636 O O . GLU A 1 86 ? 10.622 -7.900 -10.231 1.00 89.69 86 GLU A O 1
ATOM 641 N N . ARG A 1 87 ? 12.363 -6.824 -11.146 1.00 90.75 87 ARG A N 1
ATOM 642 C CA . ARG A 1 87 ? 13.066 -6.624 -9.871 1.00 90.75 87 ARG A CA 1
ATOM 643 C C . ARG A 1 87 ? 12.296 -5.712 -8.934 1.00 90.75 87 ARG A C 1
ATOM 645 O O . ARG A 1 87 ? 12.233 -6.005 -7.742 1.00 90.75 87 ARG A O 1
ATOM 652 N N . THR A 1 88 ? 11.737 -4.619 -9.437 1.00 85.56 88 THR A N 1
ATOM 653 C CA . THR A 1 88 ? 10.944 -3.685 -8.630 1.00 85.56 88 THR A CA 1
ATOM 654 C C . THR A 1 88 ? 9.656 -4.346 -8.138 1.00 85.56 88 THR A C 1
ATOM 656 O O . THR A 1 88 ? 9.329 -4.215 -6.954 1.00 85.56 88 THR A O 1
ATOM 659 N N . ALA A 1 89 ? 8.984 -5.144 -8.974 1.00 84.62 89 ALA A N 1
ATOM 660 C CA . ALA A 1 89 ? 7.825 -5.940 -8.571 1.00 84.62 89 ALA A CA 1
ATOM 661 C C . ALA A 1 89 ? 8.178 -6.968 -7.480 1.00 84.62 89 ALA A C 1
ATOM 663 O O . ALA A 1 89 ? 7.522 -7.028 -6.437 1.00 84.62 89 ALA A O 1
ATOM 664 N N . GLU A 1 90 ? 9.259 -7.728 -7.661 1.00 87.00 90 GLU A N 1
ATOM 665 C CA . GLU A 1 90 ? 9.717 -8.727 -6.690 1.00 87.00 90 GLU A CA 1
ATOM 666 C C . GLU A 1 90 ? 10.164 -8.085 -5.366 1.00 87.00 90 GLU A C 1
ATOM 668 O O . GLU A 1 90 ? 9.843 -8.578 -4.282 1.00 87.00 90 GLU A O 1
ATOM 673 N N . GLN A 1 91 ? 10.860 -6.945 -5.419 1.00 85.94 91 GLN A N 1
ATOM 674 C CA . GLN A 1 91 ? 11.211 -6.177 -4.221 1.00 85.94 91 GLN A CA 1
ATOM 675 C C . GLN A 1 91 ? 9.966 -5.678 -3.486 1.00 85.94 91 GLN A C 1
ATOM 677 O O . GLN A 1 91 ? 9.911 -5.770 -2.259 1.00 85.94 91 GLN A O 1
ATOM 682 N N . SER A 1 92 ? 8.967 -5.184 -4.215 1.00 80.44 92 SER A N 1
ATOM 683 C CA . SER A 1 92 ? 7.705 -4.712 -3.639 1.00 80.44 92 SER A CA 1
ATOM 684 C C . SER A 1 92 ? 6.953 -5.856 -2.958 1.00 80.44 92 SER A C 1
ATOM 686 O O . SER A 1 92 ? 6.533 -5.714 -1.810 1.00 80.44 92 SER A O 1
ATOM 688 N N . ARG A 1 93 ? 6.892 -7.033 -3.597 1.00 83.56 93 ARG A N 1
ATOM 689 C CA . ARG A 1 93 ? 6.321 -8.253 -3.010 1.00 83.56 93 ARG A CA 1
ATOM 690 C C . ARG A 1 93 ? 7.038 -8.663 -1.725 1.00 83.56 93 ARG A C 1
ATOM 692 O O . ARG A 1 93 ? 6.386 -8.933 -0.719 1.00 83.56 93 ARG A O 1
ATOM 699 N N . ARG A 1 94 ? 8.375 -8.690 -1.727 1.00 85.50 94 ARG A N 1
ATOM 700 C CA . ARG A 1 94 ? 9.165 -9.041 -0.533 1.00 85.50 94 ARG A CA 1
ATOM 701 C C . ARG A 1 94 ? 8.970 -8.044 0.602 1.00 85.50 94 ARG A C 1
ATOM 703 O O . ARG A 1 94 ? 8.820 -8.469 1.744 1.00 85.50 94 ARG A O 1
ATOM 710 N N . ARG A 1 95 ? 8.951 -6.741 0.300 1.00 83.69 95 ARG A N 1
ATOM 711 C CA . ARG A 1 95 ? 8.693 -5.689 1.296 1.00 83.69 95 ARG A CA 1
ATOM 712 C C . ARG A 1 95 ? 7.305 -5.832 1.909 1.00 83.69 95 ARG A C 1
ATOM 714 O O . ARG A 1 95 ? 7.203 -5.784 3.127 1.00 83.69 95 ARG A O 1
ATOM 721 N N . LEU A 1 96 ? 6.280 -6.072 1.090 1.00 81.00 96 LEU A N 1
ATOM 722 C CA . LEU A 1 96 ? 4.909 -6.300 1.552 1.00 81.00 96 LEU A CA 1
ATOM 723 C C . LEU A 1 96 ? 4.846 -7.478 2.534 1.00 81.00 96 LEU A C 1
ATOM 725 O O . LEU A 1 96 ? 4.346 -7.329 3.643 1.00 81.00 96 LEU A O 1
ATOM 729 N N . VAL A 1 97 ? 5.417 -8.629 2.162 1.00 83.88 97 VAL A N 1
ATOM 730 C CA . VAL A 1 97 ? 5.430 -9.826 3.022 1.00 83.88 97 VAL A CA 1
ATOM 731 C C . VAL A 1 97 ? 6.194 -9.577 4.322 1.00 83.88 97 VAL A C 1
ATOM 733 O O . VAL A 1 97 ? 5.731 -9.983 5.387 1.00 83.88 97 VAL A O 1
ATOM 736 N N . ALA A 1 98 ? 7.352 -8.917 4.255 1.00 85.38 98 ALA A N 1
ATOM 737 C CA . ALA A 1 98 ? 8.153 -8.615 5.438 1.00 85.38 98 ALA A CA 1
ATOM 738 C C . ALA A 1 98 ? 7.419 -7.672 6.403 1.00 85.38 98 ALA A C 1
ATOM 740 O O . ALA A 1 98 ? 7.386 -7.939 7.602 1.00 85.38 98 ALA A O 1
ATOM 741 N N . PHE A 1 99 ? 6.804 -6.614 5.869 1.00 81.06 99 PHE A N 1
ATOM 742 C CA . PHE A 1 99 ? 6.022 -5.643 6.630 1.00 81.06 99 PHE A CA 1
ATOM 743 C C . PHE A 1 99 ? 4.831 -6.307 7.329 1.00 81.06 99 PHE A C 1
ATOM 745 O O . PHE A 1 99 ? 4.721 -6.249 8.548 1.00 81.06 99 PHE A O 1
ATOM 752 N N . VAL A 1 100 ? 4.019 -7.058 6.583 1.00 83.69 100 VAL A N 1
ATOM 753 C CA . VAL A 1 100 ? 2.891 -7.818 7.141 1.00 83.69 100 VAL A CA 1
ATOM 754 C C . VAL A 1 100 ? 3.358 -8.781 8.226 1.00 83.69 100 VAL A C 1
ATOM 756 O O . VAL A 1 100 ? 2.773 -8.844 9.299 1.00 83.69 100 VAL A O 1
ATOM 759 N N . SER A 1 101 ? 4.420 -9.547 7.970 1.00 86.50 101 SER A N 1
ATOM 760 C CA . SER A 1 101 ? 4.899 -10.545 8.934 1.00 86.50 101 SER A CA 1
ATOM 761 C C . SER A 1 101 ? 5.330 -9.908 10.255 1.00 86.50 101 SER A C 1
ATOM 763 O O . SER A 1 101 ? 5.189 -10.521 11.312 1.00 86.50 101 SER A O 1
ATOM 765 N N . HIS A 1 102 ? 5.884 -8.697 10.195 1.00 87.94 102 HIS A N 1
ATOM 766 C CA . HIS A 1 102 ? 6.232 -7.923 11.375 1.00 87.94 102 HIS A CA 1
ATOM 767 C C . HIS A 1 102 ? 4.974 -7.453 12.115 1.00 87.94 102 HIS A C 1
ATOM 769 O O . HIS A 1 102 ? 4.837 -7.702 13.313 1.00 87.94 102 HIS A O 1
ATOM 775 N N . ASP A 1 103 ? 4.030 -6.857 11.394 1.00 86.94 103 ASP A N 1
ATOM 776 C CA . ASP A 1 103 ? 2.846 -6.238 11.988 1.00 86.94 103 ASP A CA 1
ATOM 777 C C . ASP A 1 103 ? 1.845 -7.255 12.540 1.00 86.94 103 ASP A C 1
ATOM 779 O O . ASP A 1 103 ? 1.215 -6.982 13.556 1.00 86.94 103 ASP A O 1
ATOM 783 N N . LEU A 1 104 ? 1.773 -8.461 11.963 1.00 90.62 104 LEU A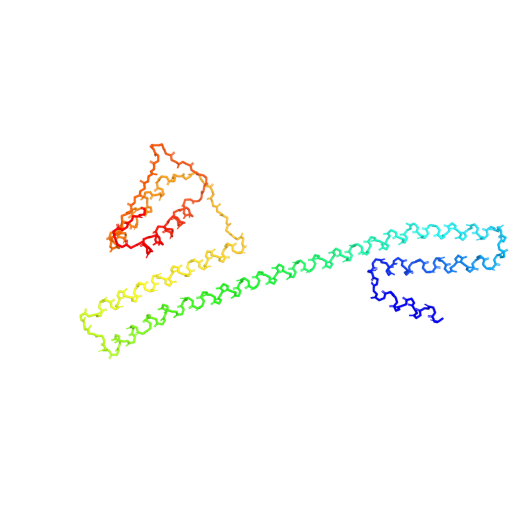 N 1
ATOM 784 C CA . LEU A 1 104 ? 0.993 -9.579 12.509 1.00 90.62 104 LEU A CA 1
ATOM 785 C C . LEU A 1 104 ? 1.647 -10.209 13.751 1.00 90.62 104 LEU A C 1
ATOM 787 O O . LEU A 1 104 ? 0.954 -10.789 14.587 1.00 90.62 104 LEU A O 1
ATOM 791 N N . ARG A 1 105 ? 2.977 -10.122 13.908 1.00 89.69 105 ARG A N 1
ATOM 792 C CA . ARG A 1 105 ? 3.680 -10.743 15.046 1.00 89.69 105 ARG A CA 1
ATOM 793 C C . ARG A 1 105 ? 3.328 -10.069 16.369 1.00 89.69 105 ARG A C 1
ATOM 795 O O . ARG A 1 105 ? 3.198 -10.758 17.375 1.00 89.69 105 ARG A O 1
ATOM 802 N N . THR A 1 106 ? 3.181 -8.749 16.365 1.00 89.62 106 THR A N 1
ATOM 803 C CA . THR A 1 106 ? 2.853 -7.948 17.553 1.00 89.62 106 THR A CA 1
ATOM 804 C C . THR A 1 106 ? 1.520 -8.347 18.206 1.00 89.62 106 THR A C 1
ATOM 806 O O . THR A 1 106 ? 1.547 -8.757 19.367 1.00 89.62 106 THR A O 1
ATOM 809 N N . PRO A 1 107 ? 0.368 -8.306 17.508 1.00 89.31 107 PRO A N 1
ATOM 810 C CA . PRO A 1 107 ? -0.914 -8.712 18.084 1.00 89.31 107 PRO A CA 1
ATOM 811 C C . PRO A 1 107 ? -0.934 -10.204 18.436 1.00 89.31 107 PRO A C 1
ATOM 813 O O . PRO A 1 107 ? -1.474 -10.581 19.471 1.00 89.31 107 PRO A O 1
ATOM 816 N N . LEU A 1 108 ? -0.264 -11.060 17.652 1.00 92.75 108 LEU A N 1
ATOM 817 C CA . LEU A 1 108 ? -0.145 -12.486 17.962 1.00 92.75 108 LEU A CA 1
ATOM 818 C C . LEU A 1 108 ? 0.622 -12.733 19.271 1.00 92.75 108 LEU A C 1
ATOM 820 O O . LEU A 1 108 ? 0.232 -13.588 20.065 1.00 92.75 108 LEU A O 1
ATOM 824 N N . ALA A 1 109 ? 1.700 -11.981 19.515 1.00 91.25 109 ALA A N 1
ATOM 825 C CA . ALA A 1 109 ? 2.440 -12.038 20.772 1.00 91.25 109 ALA A CA 1
ATOM 826 C C . ALA A 1 109 ? 1.586 -11.549 21.952 1.00 91.25 109 ALA A C 1
ATOM 828 O O . ALA A 1 109 ? 1.625 -12.169 23.012 1.00 91.25 109 ALA A O 1
ATOM 829 N N . GLY A 1 110 ? 0.782 -10.498 21.755 1.00 90.44 110 GLY A N 1
ATOM 830 C CA . GLY A 1 110 ? -0.174 -10.003 22.751 1.00 90.44 110 GLY A CA 1
ATOM 831 C C . GLY A 1 110 ? -1.234 -11.043 23.116 1.00 90.44 110 GLY A C 1
ATOM 832 O O . GLY A 1 110 ? -1.384 -11.381 24.289 1.00 90.44 110 GLY A O 1
ATOM 833 N N . ILE A 1 111 ? -1.899 -11.631 22.113 1.00 93.19 111 ILE A N 1
ATOM 834 C CA . ILE A 1 111 ? -2.870 -12.721 22.307 1.00 93.19 111 ILE A CA 1
ATOM 835 C C . ILE A 1 111 ? -2.232 -13.876 23.073 1.00 93.19 111 ILE A C 1
ATOM 837 O O . ILE A 1 111 ? -2.821 -14.378 24.030 1.00 93.19 111 ILE A O 1
ATOM 841 N N . ARG A 1 112 ? -1.027 -14.292 22.669 1.00 92.94 112 ARG A N 1
ATOM 842 C CA . ARG A 1 112 ? -0.314 -15.395 23.309 1.00 92.94 112 ARG A CA 1
ATOM 843 C C . ARG A 1 112 ? 0.002 -15.093 24.772 1.00 92.94 112 ARG A C 1
ATOM 845 O O . ARG A 1 112 ? -0.315 -15.920 25.615 1.00 92.94 112 ARG A O 1
ATOM 852 N N . ALA A 1 113 ? 0.557 -13.921 25.071 1.00 93.25 113 ALA A N 1
ATOM 853 C CA . ALA A 1 113 ? 0.909 -13.532 26.435 1.00 93.25 113 ALA A CA 1
ATOM 854 C C . ALA A 1 113 ? -0.321 -13.480 27.354 1.00 93.25 113 ALA A C 1
ATOM 856 O O . ALA A 1 113 ? -0.285 -13.995 28.468 1.00 93.25 113 ALA A O 1
ATOM 857 N N . VAL A 1 114 ? -1.430 -12.906 26.876 1.00 92.56 114 VAL A N 1
ATOM 858 C CA . VAL A 1 114 ? -2.682 -12.844 27.643 1.00 92.56 114 VAL A CA 1
ATOM 859 C C . VAL A 1 114 ? -3.284 -14.240 27.830 1.00 92.56 114 VAL A C 1
ATOM 861 O O . VAL A 1 114 ? -3.747 -14.568 28.918 1.00 92.56 114 VAL A O 1
ATOM 864 N N . SER A 1 115 ? -3.240 -15.084 26.797 1.00 93.19 115 SER A N 1
ATOM 865 C CA . SER A 1 115 ? -3.745 -16.460 26.875 1.00 93.19 115 SER A CA 1
ATOM 866 C C . SER A 1 115 ? -2.924 -17.321 27.841 1.00 93.19 115 SER A C 1
ATOM 868 O O . SER A 1 115 ? -3.506 -18.066 28.622 1.00 93.19 115 SER A O 1
ATOM 870 N N . GLU A 1 116 ? -1.591 -17.198 27.816 1.00 94.06 116 GLU A N 1
ATOM 871 C CA . GLU A 1 116 ? -0.680 -17.862 28.762 1.00 94.06 116 GLU A CA 1
ATOM 872 C C . GLU A 1 116 ? -0.958 -17.389 30.201 1.00 94.06 116 GLU A C 1
ATOM 874 O O . GLU A 1 116 ? -1.135 -18.218 31.086 1.00 94.06 116 GLU A O 1
ATOM 879 N N . ALA A 1 117 ? -1.132 -16.081 30.430 1.00 91.75 117 ALA A N 1
ATOM 880 C CA . ALA A 1 117 ? -1.438 -15.539 31.758 1.00 91.75 117 ALA A CA 1
ATOM 881 C C . ALA A 1 117 ? -2.784 -16.025 32.334 1.00 91.75 117 ALA A C 1
ATOM 883 O O . ALA A 1 117 ? -2.884 -16.277 33.538 1.00 91.75 117 ALA A O 1
ATOM 884 N N . ILE A 1 118 ? -3.815 -16.173 31.491 1.00 90.75 118 ILE A N 1
ATOM 885 C CA . ILE A 1 118 ? -5.095 -16.774 31.898 1.00 90.75 118 ILE A CA 1
ATOM 886 C C . ILE A 1 118 ? -4.899 -18.260 32.228 1.00 90.75 118 ILE A C 1
ATOM 888 O O . ILE A 1 118 ? -5.385 -18.727 33.255 1.00 90.75 118 ILE A O 1
ATOM 892 N N . ALA A 1 119 ? -4.193 -19.006 31.370 1.00 90.69 119 ALA A N 1
ATOM 893 C CA . ALA A 1 119 ? -3.987 -20.445 31.542 1.00 90.69 119 ALA A CA 1
ATOM 894 C C . ALA A 1 119 ? -3.170 -20.786 32.800 1.00 90.69 119 ALA A C 1
ATOM 896 O O . ALA A 1 119 ? -3.475 -21.768 33.476 1.00 90.69 119 ALA A O 1
ATOM 897 N N . ASP A 1 120 ? -2.184 -19.952 33.138 1.00 93.62 120 ASP A N 1
ATOM 898 C CA . ASP A 1 120 ? -1.336 -20.104 34.324 1.00 93.62 120 ASP A CA 1
ATOM 899 C C . ASP A 1 120 ? -2.024 -19.631 35.623 1.00 93.62 120 ASP A C 1
ATOM 901 O O . ASP A 1 120 ? -1.445 -19.741 36.706 1.00 93.62 120 ASP A O 1
ATOM 905 N N . GLY A 1 121 ? -3.255 -19.104 35.545 1.00 89.19 121 GLY A N 1
ATOM 906 C CA . GLY A 1 121 ? -4.012 -18.612 36.703 1.00 89.19 121 GLY A CA 1
ATOM 907 C C . GLY A 1 121 ? -3.443 -17.330 37.320 1.00 89.19 121 GLY A C 1
ATOM 908 O O . GLY A 1 121 ? -3.695 -17.041 38.488 1.00 89.19 121 GLY A O 1
ATOM 909 N N . VAL A 1 122 ? -2.647 -16.575 36.556 1.00 91.56 122 VAL A N 1
ATOM 910 C CA . VAL A 1 122 ? -2.055 -15.297 36.988 1.00 91.56 122 VAL A CA 1
ATOM 911 C C . VAL A 1 122 ? -3.099 -14.175 36.973 1.00 91.56 122 VAL A C 1
ATOM 913 O O . VAL A 1 122 ? -3.006 -13.230 37.753 1.00 91.56 122 VAL A O 1
ATOM 916 N N . VAL A 1 123 ? -4.092 -14.285 36.089 1.00 88.50 123 VAL A N 1
ATOM 917 C CA . VAL A 1 123 ? -5.211 -13.345 35.949 1.00 88.50 123 VAL A CA 1
ATOM 918 C C . VAL A 1 123 ? -6.308 -13.679 36.961 1.00 88.50 123 VAL A C 1
ATOM 920 O O . VAL A 1 123 ? -6.727 -14.831 37.058 1.00 88.50 123 VAL A O 1
ATOM 923 N N . ALA A 1 124 ? -6.802 -12.673 37.684 1.00 89.50 124 ALA A N 1
ATOM 924 C CA . ALA A 1 124 ? -7.912 -12.843 38.618 1.00 89.50 124 ALA A CA 1
ATOM 925 C C . ALA A 1 124 ? -9.244 -13.104 37.886 1.00 89.50 124 ALA A C 1
ATOM 927 O O . ALA A 1 124 ? -9.475 -12.585 36.792 1.00 89.50 124 ALA A O 1
ATOM 928 N N . ASP A 1 125 ? -10.146 -13.882 38.494 1.00 86.56 125 ASP A N 1
ATOM 929 C CA . ASP A 1 125 ? -11.429 -14.292 37.889 1.00 86.56 125 ASP A CA 1
ATOM 930 C C . ASP A 1 125 ? -12.303 -13.111 37.420 1.00 86.56 125 ASP A C 1
ATOM 932 O O . ASP A 1 125 ? -13.035 -13.219 36.432 1.00 86.56 125 ASP A O 1
ATOM 936 N N . ASP A 1 126 ? -12.229 -11.967 38.102 1.00 89.81 126 ASP A N 1
ATOM 937 C CA . ASP A 1 126 ? -12.941 -10.741 37.738 1.00 89.81 126 ASP A CA 1
ATOM 938 C C . ASP A 1 126 ? -12.315 -10.005 36.537 1.00 89.81 126 ASP A C 1
ATOM 940 O O . ASP A 1 126 ? -13.025 -9.308 35.804 1.00 89.81 126 ASP A O 1
ATOM 944 N N . GLU A 1 127 ? -11.030 -10.233 36.258 1.00 89.44 127 GLU A N 1
ATOM 945 C CA . GLU A 1 127 ? -10.283 -9.652 35.136 1.00 89.44 127 GLU A CA 1
ATOM 946 C C . GLU A 1 127 ? -10.312 -10.520 33.866 1.00 89.44 127 GLU A C 1
ATOM 948 O O . GLU A 1 127 ? -10.135 -10.001 32.758 1.00 89.44 127 GLU A O 1
ATOM 953 N N . VAL A 1 128 ? -10.616 -11.823 33.975 1.00 90.06 128 VAL A N 1
ATOM 954 C CA . VAL A 1 128 ? -10.650 -12.772 32.837 1.00 90.06 128 VAL A CA 1
ATOM 955 C C . VAL A 1 128 ? -11.478 -12.241 31.665 1.00 90.06 128 VAL A C 1
ATOM 957 O O . VAL A 1 128 ? -11.087 -12.374 30.505 1.00 90.06 128 VAL A O 1
ATOM 960 N N . ARG A 1 129 ? -12.611 -11.585 31.940 1.00 89.81 129 ARG A N 1
ATOM 961 C CA . ARG A 1 129 ? -13.486 -11.024 30.897 1.00 89.81 129 ARG A CA 1
ATOM 962 C C . ARG A 1 129 ? -12.821 -9.895 30.110 1.00 89.81 129 ARG A C 1
ATOM 964 O O . ARG A 1 129 ? -13.029 -9.791 28.903 1.00 89.81 129 ARG A O 1
ATOM 971 N N . VAL A 1 130 ? -12.038 -9.054 30.782 1.00 89.88 130 VAL A N 1
ATOM 972 C CA . VAL A 1 130 ? -11.311 -7.940 30.157 1.00 89.88 130 VAL A CA 1
ATOM 973 C C . VAL A 1 130 ? -10.219 -8.494 29.247 1.00 89.88 130 VAL A C 1
ATOM 975 O O . VAL A 1 130 ? -10.109 -8.090 28.090 1.00 89.88 130 VAL A O 1
ATOM 978 N N . HIS A 1 131 ? -9.471 -9.484 29.730 1.00 90.38 131 HIS A N 1
ATOM 979 C CA . HIS A 1 131 ? -8.429 -10.157 28.961 1.00 90.38 131 HIS A CA 1
ATOM 980 C C . HIS A 1 131 ? -8.981 -10.961 27.773 1.00 90.38 131 HIS A C 1
ATOM 982 O O . HIS A 1 131 ? -8.433 -10.889 26.673 1.00 90.38 131 HIS A O 1
ATOM 988 N N . ALA A 1 132 ? -10.114 -11.646 27.942 1.00 88.88 132 ALA A N 1
ATOM 989 C CA . ALA A 1 132 ? -10.818 -12.297 26.839 1.00 88.88 132 ALA A CA 1
ATOM 990 C C . ALA A 1 132 ? -11.254 -11.281 25.771 1.00 88.88 132 ALA A C 1
ATOM 992 O O . ALA A 1 132 ? -11.085 -11.529 24.577 1.00 88.88 132 ALA A O 1
ATOM 993 N N . LYS A 1 133 ? -11.742 -10.101 26.185 1.00 89.12 133 LYS A N 1
ATOM 994 C CA . LYS A 1 133 ? -12.097 -9.032 25.243 1.00 89.12 133 LYS A CA 1
ATOM 995 C C . LYS A 1 133 ? -10.876 -8.460 24.521 1.00 89.12 133 LYS A C 1
ATOM 997 O O . LYS A 1 133 ? -10.969 -8.123 23.345 1.00 89.12 133 LYS A O 1
ATOM 1002 N N . HIS A 1 134 ? -9.728 -8.390 25.193 1.00 89.06 134 HIS A N 1
ATOM 1003 C CA . HIS A 1 134 ? -8.463 -8.007 24.567 1.00 89.06 134 HIS A CA 1
ATOM 1004 C C . HIS A 1 134 ? -8.067 -8.992 23.454 1.00 89.06 134 HIS A C 1
ATOM 1006 O O . HIS A 1 134 ? -7.752 -8.563 22.346 1.00 89.06 134 HIS A O 1
ATOM 1012 N N . ILE A 1 135 ? -8.138 -10.302 23.717 1.00 91.44 135 ILE A N 1
ATOM 1013 C CA . ILE A 1 135 ? -7.855 -11.343 22.714 1.00 91.44 135 ILE A CA 1
ATOM 1014 C C . ILE A 1 135 ? -8.807 -11.233 21.516 1.00 91.44 135 ILE A C 1
ATOM 1016 O O . ILE A 1 135 ? -8.370 -11.335 20.369 1.00 91.44 135 ILE A O 1
ATOM 1020 N N . GLU A 1 136 ? -10.100 -11.011 21.770 1.00 89.50 136 GLU A N 1
ATOM 1021 C CA . GLU A 1 136 ? -11.102 -10.826 20.716 1.00 89.50 136 GLU A CA 1
ATOM 1022 C C . GLU A 1 136 ? -10.757 -9.624 19.826 1.00 89.50 136 GLU A C 1
ATOM 1024 O O . GLU A 1 136 ? -10.718 -9.755 18.604 1.00 89.50 136 GLU A O 1
ATOM 1029 N N . ASN A 1 137 ? -10.435 -8.477 20.429 1.00 86.06 137 ASN A N 1
ATOM 1030 C CA . ASN A 1 137 ? -10.085 -7.266 19.690 1.00 86.06 137 ASN A CA 1
ATOM 1031 C C . ASN A 1 137 ? -8.824 -7.457 18.832 1.00 86.06 137 ASN A C 1
ATOM 1033 O O . ASN A 1 137 ? -8.815 -7.057 17.670 1.00 86.06 137 ASN A O 1
ATOM 1037 N N . GLU A 1 138 ? -7.779 -8.106 19.357 1.00 90.56 138 GLU A N 1
ATOM 1038 C CA . GLU A 1 138 ? -6.573 -8.375 18.562 1.00 90.56 138 GLU A CA 1
ATOM 1039 C C . GLU A 1 138 ? -6.807 -9.407 17.455 1.00 90.56 138 GLU A C 1
ATOM 1041 O O . GLU A 1 138 ? -6.189 -9.332 16.392 1.00 90.56 138 GLU A O 1
ATOM 1046 N N . SER A 1 139 ? -7.739 -10.342 17.654 1.00 90.06 139 SER A N 1
ATOM 1047 C CA . SER A 1 139 ? -8.143 -11.291 16.612 1.00 90.06 139 SER A CA 1
ATOM 1048 C C . SER A 1 139 ? -8.889 -10.594 15.471 1.00 90.06 139 SER A C 1
ATOM 1050 O O . SER A 1 139 ? -8.623 -10.878 14.304 1.00 90.06 139 SER A O 1
ATOM 1052 N N . ILE A 1 140 ? -9.780 -9.649 15.796 1.00 87.38 140 ILE A N 1
ATOM 1053 C CA . ILE A 1 140 ? -10.466 -8.804 14.807 1.00 87.38 140 ILE A CA 1
ATOM 1054 C C . ILE A 1 140 ? -9.440 -7.976 14.029 1.00 87.38 140 ILE A C 1
ATOM 1056 O O . ILE A 1 140 ? -9.430 -8.002 12.801 1.00 87.38 140 ILE A O 1
ATOM 1060 N N . ARG A 1 141 ? -8.507 -7.328 14.733 1.00 86.25 141 ARG A N 1
ATOM 1061 C CA . ARG A 1 141 ? -7.448 -6.525 14.113 1.00 86.25 141 ARG A CA 1
ATOM 1062 C C . ARG A 1 141 ? -6.554 -7.352 13.182 1.00 86.25 141 ARG A C 1
ATOM 1064 O O . ARG A 1 141 ? -6.203 -6.902 12.094 1.00 86.25 141 ARG A O 1
ATOM 1071 N N . LEU A 1 142 ? -6.192 -8.574 13.581 1.00 90.25 142 LEU A N 1
ATOM 1072 C CA . LEU A 1 142 ? -5.464 -9.521 12.728 1.00 90.25 142 LEU A CA 1
ATOM 1073 C C . LEU A 1 142 ? -6.243 -9.860 11.448 1.00 90.25 142 LEU A C 1
ATOM 1075 O O . LEU A 1 142 ? -5.635 -9.918 10.380 1.00 90.25 142 LEU A O 1
ATOM 1079 N N . ALA A 1 143 ? -7.559 -10.072 11.541 1.00 86.00 143 ALA A N 1
ATOM 1080 C CA . ALA A 1 143 ? -8.400 -10.348 10.378 1.00 86.00 143 ALA A CA 1
ATOM 1081 C C . ALA A 1 143 ? -8.434 -9.157 9.406 1.00 86.00 143 ALA A C 1
ATOM 1083 O O . ALA A 1 143 ? -8.205 -9.343 8.212 1.00 86.00 143 ALA A O 1
ATOM 1084 N N . GLU A 1 144 ? -8.604 -7.936 9.920 1.00 85.62 144 GLU A N 1
ATOM 1085 C CA . GLU A 1 144 ? -8.566 -6.704 9.118 1.00 85.62 144 GLU A CA 1
ATOM 1086 C C . GLU A 1 144 ? -7.221 -6.534 8.391 1.00 85.62 144 GLU A C 1
ATOM 1088 O O . GLU A 1 144 ? -7.191 -6.275 7.188 1.00 85.62 144 GLU A O 1
ATOM 1093 N N . MET A 1 145 ? -6.094 -6.774 9.075 1.00 86.88 145 MET A N 1
ATOM 1094 C CA . MET A 1 145 ? -4.760 -6.712 8.456 1.00 86.88 145 MET A CA 1
ATOM 1095 C C . MET A 1 145 ? -4.568 -7.751 7.340 1.00 86.88 145 MET A C 1
ATOM 1097 O O . MET A 1 145 ? -3.882 -7.486 6.348 1.00 86.88 145 MET A O 1
ATOM 1101 N N . VAL A 1 146 ? -5.159 -8.940 7.481 1.00 87.38 146 VAL A N 1
ATOM 1102 C CA . VAL A 1 146 ? -5.129 -9.979 6.442 1.00 87.38 146 VAL A CA 1
ATOM 1103 C C . VAL A 1 146 ? -5.985 -9.576 5.239 1.00 87.38 146 VAL A C 1
ATOM 1105 O O . VAL A 1 146 ? -5.542 -9.735 4.098 1.00 87.38 146 VAL A O 1
ATOM 1108 N N . ASP A 1 147 ? -7.171 -9.017 5.468 1.00 85.25 147 ASP A N 1
ATOM 1109 C CA . ASP A 1 147 ? -8.039 -8.521 4.398 1.00 85.25 147 ASP A CA 1
ATOM 1110 C C . ASP A 1 147 ? -7.386 -7.362 3.626 1.00 85.25 147 ASP A C 1
ATOM 1112 O O . ASP A 1 147 ? -7.403 -7.339 2.389 1.00 85.25 147 ASP A O 1
ATOM 1116 N N . ASP A 1 148 ? -6.730 -6.439 4.330 1.00 84.06 148 ASP A N 1
ATOM 1117 C CA . ASP A 1 148 ? -5.957 -5.352 3.726 1.00 84.06 148 ASP A CA 1
ATOM 1118 C C . ASP A 1 148 ? -4.792 -5.876 2.877 1.00 84.06 148 ASP A C 1
ATOM 1120 O O . ASP A 1 148 ? -4.554 -5.384 1.768 1.00 84.06 148 ASP A O 1
ATOM 1124 N N . LEU A 1 149 ? -4.107 -6.930 3.329 1.00 85.25 149 LEU A N 1
ATOM 1125 C CA . LEU A 1 149 ? -3.066 -7.592 2.546 1.00 85.25 149 LEU A CA 1
ATOM 1126 C C . LEU A 1 149 ? -3.612 -8.217 1.259 1.00 85.25 149 LEU A C 1
ATOM 1128 O O . LEU A 1 149 ? -3.012 -8.048 0.191 1.00 85.25 149 LEU A O 1
ATOM 1132 N N . PHE A 1 150 ? -4.725 -8.951 1.337 1.00 83.25 150 PHE A N 1
ATOM 1133 C CA . PHE A 1 150 ? -5.338 -9.556 0.153 1.00 83.25 150 PHE A CA 1
ATOM 1134 C C . PHE A 1 150 ? -5.733 -8.496 -0.872 1.00 83.25 150 PHE A C 1
ATOM 1136 O O . PHE A 1 150 ? -5.524 -8.675 -2.073 1.00 83.25 150 PHE A O 1
ATOM 1143 N N . GLU A 1 151 ? -6.257 -7.374 -0.404 1.00 80.44 151 GLU A N 1
ATOM 1144 C CA . GLU A 1 151 ? -6.666 -6.261 -1.250 1.00 80.44 151 GLU A CA 1
ATOM 1145 C C . GLU A 1 151 ? -5.467 -5.554 -1.883 1.00 80.44 151 GLU A C 1
ATOM 1147 O O . GLU A 1 151 ? -5.441 -5.362 -3.101 1.00 80.44 151 GLU A O 1
ATOM 1152 N N . MET A 1 152 ? -4.407 -5.301 -1.115 1.00 80.62 152 MET A N 1
ATOM 1153 C CA . MET A 1 152 ? -3.156 -4.766 -1.653 1.00 80.62 152 MET A CA 1
ATOM 1154 C C . MET A 1 152 ? -2.524 -5.717 -2.682 1.00 80.62 152 MET A C 1
ATOM 1156 O O . MET A 1 152 ? -1.995 -5.283 -3.708 1.00 80.62 152 MET A O 1
ATOM 1160 N N . SER A 1 153 ? -2.617 -7.031 -2.458 1.00 79.81 153 SER A N 1
ATOM 1161 C CA . SER A 1 153 ? -2.153 -8.039 -3.416 1.00 79.81 153 SER A CA 1
ATOM 1162 C C . SER A 1 153 ? -2.944 -7.995 -4.726 1.00 79.81 153 SER A C 1
ATOM 1164 O O . SER A 1 153 ? -2.343 -8.120 -5.793 1.00 79.81 153 SER A O 1
ATOM 1166 N N . LYS A 1 154 ? -4.270 -7.808 -4.678 1.00 79.50 154 LYS A N 1
ATOM 1167 C CA . LYS A 1 154 ? -5.099 -7.664 -5.889 1.00 79.50 154 LYS A CA 1
ATOM 1168 C C . LYS A 1 154 ? -4.756 -6.394 -6.667 1.00 79.50 154 LYS A C 1
ATOM 1170 O O . LYS A 1 154 ? -4.688 -6.447 -7.895 1.00 79.50 154 LYS A O 1
ATOM 1175 N N . ILE A 1 155 ? -4.513 -5.285 -5.964 1.00 79.56 155 ILE A N 1
ATOM 1176 C CA . ILE A 1 155 ? -4.101 -4.007 -6.566 1.00 79.56 155 ILE A CA 1
ATOM 1177 C C . ILE A 1 155 ? -2.758 -4.171 -7.286 1.00 79.56 155 ILE A C 1
ATOM 1179 O O . ILE A 1 155 ? -2.654 -3.856 -8.469 1.00 79.56 155 ILE A O 1
ATOM 1183 N N . ASN A 1 156 ? -1.755 -4.740 -6.612 1.00 71.62 156 ASN A N 1
ATOM 1184 C CA . ASN A 1 156 ? -0.417 -4.938 -7.180 1.00 71.62 156 ASN A CA 1
ATOM 1185 C C . ASN A 1 156 ? -0.397 -5.910 -8.368 1.00 71.62 156 ASN A C 1
ATOM 1187 O O . ASN A 1 156 ? 0.432 -5.770 -9.262 1.00 71.62 156 ASN A O 1
ATOM 1191 N N . ALA A 1 157 ? -1.300 -6.892 -8.391 1.00 73.12 157 ALA A N 1
ATOM 1192 C CA . ALA A 1 157 ? -1.443 -7.817 -9.513 1.00 73.12 157 ALA A CA 1
ATOM 1193 C C . ALA A 1 157 ? -2.192 -7.211 -10.717 1.00 73.12 157 ALA A C 1
ATOM 1195 O O . ALA A 1 157 ? -2.353 -7.893 -11.727 1.00 73.12 157 ALA A O 1
ATOM 1196 N N . GLY A 1 158 ? -2.703 -5.976 -10.612 1.00 68.62 158 GLY A N 1
ATOM 1197 C CA . GLY A 1 158 ? -3.576 -5.379 -11.628 1.00 68.62 158 GLY A CA 1
ATOM 1198 C C . GLY A 1 158 ? -4.915 -6.110 -11.788 1.00 68.62 158 GLY A C 1
ATOM 1199 O O . GLY A 1 158 ? -5.596 -5.934 -12.792 1.00 68.62 158 GLY A O 1
ATOM 1200 N N . ALA A 1 159 ? -5.291 -6.950 -10.818 1.00 65.31 159 ALA A N 1
ATOM 1201 C CA . ALA A 1 159 ? -6.491 -7.785 -10.864 1.00 65.31 159 ALA A CA 1
ATOM 1202 C C . ALA A 1 159 ? -7.742 -7.058 -10.346 1.00 65.31 159 ALA A C 1
ATOM 1204 O O . ALA A 1 159 ? -8.856 -7.573 -10.457 1.00 65.31 159 ALA A O 1
ATOM 1205 N N . LEU A 1 160 ? -7.576 -5.869 -9.760 1.00 67.00 160 LEU A N 1
ATOM 1206 C CA . LEU A 1 160 ? -8.695 -5.054 -9.311 1.00 67.00 160 LEU A CA 1
ATOM 1207 C C . LEU A 1 160 ? -9.376 -4.423 -10.533 1.00 67.00 160 LEU A C 1
ATOM 1209 O O . LEU A 1 160 ? -8.831 -3.519 -11.158 1.00 67.00 160 LEU A O 1
ATOM 1213 N N . THR A 1 161 ? -10.575 -4.897 -10.867 1.00 67.12 161 THR A N 1
ATOM 1214 C CA . THR A 1 161 ? -11.467 -4.226 -11.823 1.00 67.12 161 THR A CA 1
ATOM 1215 C C . THR A 1 161 ? -12.621 -3.636 -11.015 1.00 67.12 161 THR A C 1
ATOM 1217 O O . THR A 1 161 ? -13.560 -4.368 -10.700 1.00 67.12 161 THR A O 1
ATOM 1220 N N . PRO A 1 162 ? -12.547 -2.364 -10.578 1.00 69.25 162 PRO A N 1
ATOM 1221 C CA . PRO A 1 162 ? -13.634 -1.771 -9.812 1.00 69.25 162 PRO A CA 1
ATOM 1222 C C . PRO A 1 162 ? -14.881 -1.681 -10.698 1.00 69.25 162 PRO A C 1
ATOM 1224 O O . PRO A 1 162 ? -14.800 -1.184 -11.822 1.00 69.25 162 PRO A O 1
ATOM 1227 N N . SER A 1 163 ? -16.030 -2.144 -10.198 1.00 77.38 163 SER A N 1
ATOM 1228 C CA . SER A 1 163 ? -17.319 -1.799 -10.808 1.00 77.38 163 SER A CA 1
ATOM 1229 C C . SER A 1 163 ? -17.586 -0.334 -10.505 1.00 77.38 163 SER A C 1
ATOM 1231 O O . SER A 1 163 ? -17.693 0.041 -9.335 1.00 77.38 163 SER A O 1
ATOM 1233 N N . PHE A 1 164 ? -17.611 0.493 -11.545 1.00 87.44 164 PHE A N 1
ATOM 1234 C CA . PHE A 1 164 ? -17.954 1.901 -11.431 1.00 87.44 164 PHE A CA 1
ATOM 1235 C C . PHE A 1 164 ? -19.423 2.074 -11.782 1.00 87.44 164 PHE A C 1
ATOM 1237 O O . PHE A 1 164 ? -19.811 1.917 -12.938 1.00 87.44 164 PHE A O 1
ATOM 1244 N N . ASP A 1 165 ? -20.207 2.450 -10.785 1.00 90.50 165 ASP A N 1
ATOM 1245 C CA . ASP A 1 165 ? -21.633 2.702 -10.901 1.00 90.50 165 ASP A CA 1
ATOM 1246 C C . ASP A 1 165 ? -21.952 4.122 -10.419 1.00 90.50 165 ASP A C 1
ATOM 1248 O O . ASP A 1 165 ? -21.097 4.833 -9.881 1.00 90.50 165 ASP A O 1
ATOM 1252 N N . LYS A 1 166 ? -23.187 4.578 -10.653 1.00 93.88 166 LYS A N 1
ATOM 1253 C CA . LYS A 1 166 ? -23.672 5.825 -10.048 1.00 93.88 166 LYS A CA 1
ATOM 1254 C C . LYS A 1 166 ? -23.971 5.562 -8.574 1.00 93.88 166 LYS A C 1
ATOM 1256 O O . LYS A 1 166 ? -24.909 4.834 -8.271 1.00 93.88 166 LYS A O 1
ATOM 1261 N N . VAL A 1 167 ? -23.199 6.183 -7.692 1.00 95.12 167 VAL A N 1
ATOM 1262 C CA . VAL A 1 167 ? -23.278 6.023 -6.237 1.00 95.12 167 VAL A CA 1
ATOM 1263 C C . VAL A 1 167 ? -23.894 7.263 -5.599 1.00 95.12 167 VAL A C 1
ATOM 1265 O O . VAL A 1 167 ? -23.590 8.393 -5.991 1.00 95.12 167 VAL A O 1
ATOM 1268 N N . ALA A 1 168 ? -24.757 7.029 -4.617 1.00 94.88 168 ALA A N 1
ATOM 1269 C CA . ALA A 1 168 ? -25.305 8.010 -3.694 1.00 94.88 168 ALA A CA 1
ATOM 1270 C C . ALA A 1 168 ? -24.283 8.328 -2.594 1.00 94.88 168 ALA A C 1
ATOM 1272 O O . ALA A 1 168 ? -24.220 7.631 -1.588 1.00 94.88 168 ALA A O 1
ATOM 1273 N N . LEU A 1 169 ? -23.421 9.328 -2.795 1.00 95.06 169 LEU A N 1
ATOM 1274 C CA . LEU A 1 169 ? -22.339 9.602 -1.841 1.00 95.06 169 LEU A CA 1
ATOM 1275 C C . LEU A 1 169 ? -22.869 10.080 -0.481 1.00 95.06 169 LEU A C 1
ATOM 1277 O O . LEU A 1 169 ? -22.252 9.812 0.542 1.00 95.06 169 LEU A O 1
ATOM 1281 N N . ASP A 1 170 ? -24.005 10.768 -0.488 1.00 94.69 170 ASP A N 1
ATOM 1282 C CA . ASP A 1 170 ? -24.774 11.156 0.691 1.00 94.69 170 ASP A CA 1
ATOM 1283 C C . ASP A 1 170 ? -25.153 9.946 1.559 1.00 94.69 170 ASP A C 1
ATOM 1285 O O . ASP A 1 170 ? -24.838 9.927 2.746 1.00 94.69 170 ASP A O 1
ATOM 1289 N N . GLU A 1 171 ? -25.713 8.898 0.949 1.00 94.38 171 GLU A N 1
ATOM 1290 C CA . GLU A 1 171 ? -26.094 7.659 1.646 1.00 94.38 171 GLU A CA 1
ATOM 1291 C C . GLU A 1 171 ? -24.859 6.929 2.207 1.00 94.38 171 GLU A C 1
ATOM 1293 O O . GLU A 1 171 ? -24.859 6.491 3.355 1.00 94.38 171 GLU A O 1
ATOM 1298 N N . VAL A 1 172 ? -23.760 6.880 1.443 1.00 95.25 172 VAL A N 1
ATOM 1299 C CA . VAL A 1 172 ? -22.498 6.273 1.905 1.00 95.25 172 VAL A CA 1
ATOM 1300 C C . VAL A 1 172 ? -21.936 6.996 3.133 1.00 95.25 172 VAL A C 1
ATOM 1302 O O . VAL A 1 172 ? -21.425 6.352 4.051 1.00 95.25 172 VAL A O 1
ATOM 1305 N N . VAL A 1 173 ? -21.988 8.332 3.159 1.00 95.88 173 VAL A N 1
ATOM 1306 C CA . VAL A 1 173 ? -21.525 9.112 4.316 1.00 95.88 173 VAL A CA 1
ATOM 1307 C C . VAL A 1 173 ? -22.394 8.816 5.536 1.00 95.88 173 VAL A C 1
ATOM 1309 O O . VAL A 1 173 ? -21.841 8.558 6.606 1.00 95.88 173 VAL A O 1
ATOM 1312 N N . ASP A 1 174 ? -23.717 8.794 5.379 1.00 94.06 174 ASP A N 1
ATOM 1313 C CA . ASP A 1 174 ? -24.649 8.497 6.471 1.00 94.06 174 ASP A CA 1
ATOM 1314 C C . ASP A 1 174 ? -24.424 7.095 7.059 1.00 94.06 174 ASP A C 1
ATOM 1316 O O . ASP A 1 174 ? -24.341 6.945 8.284 1.00 94.06 174 ASP A O 1
ATOM 1320 N N . ASP A 1 175 ? -24.234 6.083 6.210 1.00 94.81 175 ASP A N 1
ATOM 1321 C CA . ASP A 1 175 ? -23.951 4.709 6.639 1.00 94.81 175 ASP A CA 1
ATOM 1322 C C . ASP A 1 175 ? -22.637 4.614 7.429 1.00 94.81 175 ASP A C 1
ATOM 1324 O O . ASP A 1 175 ? -22.569 3.974 8.485 1.00 94.81 175 ASP A O 1
ATOM 1328 N N . VAL A 1 176 ? -21.584 5.289 6.955 1.00 95.75 176 VAL A N 1
ATOM 1329 C CA . VAL A 1 176 ? -20.281 5.317 7.637 1.00 95.75 176 VAL A CA 1
ATOM 1330 C C . VAL A 1 176 ? -20.384 6.042 8.981 1.00 95.75 176 VAL A C 1
ATOM 1332 O O . VAL A 1 176 ? -19.871 5.546 9.987 1.00 95.75 176 VAL A O 1
ATOM 1335 N N . LEU A 1 177 ? -21.074 7.182 9.042 1.00 95.12 177 LEU A N 1
ATOM 1336 C CA . LEU A 1 177 ? -21.310 7.899 10.296 1.00 95.12 177 LEU A CA 1
ATOM 1337 C C . LEU A 1 177 ? -22.070 7.038 11.308 1.00 95.12 177 LEU A C 1
ATOM 1339 O O . LEU A 1 177 ? -21.699 6.987 12.484 1.00 95.12 177 LEU A O 1
ATOM 1343 N N . ALA A 1 178 ? -23.120 6.349 10.858 1.00 94.25 178 ALA A N 1
ATOM 1344 C CA . ALA A 1 178 ? -23.920 5.472 11.701 1.00 94.25 178 ALA A CA 1
ATOM 1345 C C . ALA A 1 178 ? -23.084 4.315 12.267 1.00 94.25 178 ALA A C 1
ATOM 1347 O O . ALA A 1 178 ? -23.165 4.032 13.466 1.00 94.25 178 ALA A O 1
ATOM 1348 N N . ALA A 1 179 ? -22.236 3.696 11.439 1.00 93.19 179 ALA A N 1
ATOM 1349 C CA . ALA A 1 179 ? -21.355 2.605 11.850 1.00 93.19 179 ALA A CA 1
ATOM 1350 C C . ALA A 1 179 ? -20.32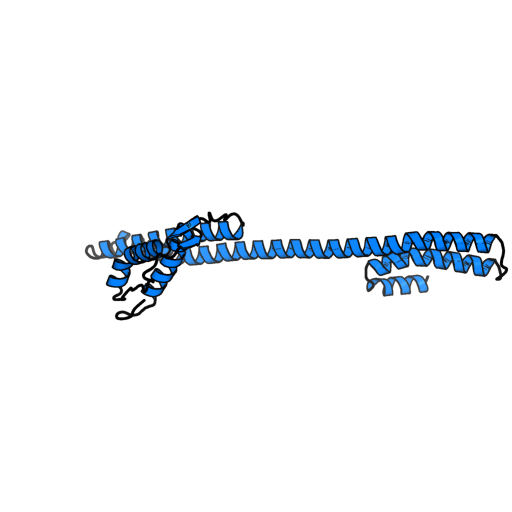9 3.030 12.918 1.00 93.19 179 ALA A C 1
ATOM 1352 O O . ALA A 1 179 ? -20.031 2.260 13.833 1.00 93.19 179 ALA A O 1
ATOM 1353 N N . HIS A 1 180 ? -19.817 4.264 12.842 1.00 94.44 180 HIS A N 1
ATOM 1354 C CA . HIS A 1 180 ? -18.765 4.764 13.741 1.00 94.44 180 HIS A CA 1
ATOM 1355 C C . HIS A 1 180 ? -19.273 5.551 14.950 1.00 94.44 180 HIS A C 1
ATOM 1357 O O . HIS A 1 180 ? -18.489 5.880 15.843 1.00 94.44 180 HIS A O 1
ATOM 1363 N N . ARG A 1 181 ? -20.581 5.807 15.042 1.00 93.50 181 ARG A N 1
ATOM 1364 C CA . ARG A 1 181 ? -21.183 6.614 16.112 1.00 93.50 181 ARG A CA 1
ATOM 1365 C C . ARG A 1 181 ? -20.838 6.119 17.518 1.00 93.50 181 ARG A C 1
ATOM 1367 O O . ARG A 1 181 ? -20.394 6.901 18.351 1.00 93.50 181 ARG A O 1
ATOM 1374 N N . ILE A 1 182 ? -20.985 4.816 17.774 1.00 91.94 182 ILE A N 1
ATOM 1375 C CA . ILE A 1 182 ? -20.703 4.228 19.097 1.00 91.94 182 ILE A CA 1
ATOM 1376 C C . ILE A 1 182 ? -19.212 4.352 19.446 1.00 91.94 182 ILE A C 1
ATOM 1378 O O . ILE A 1 182 ? -18.862 4.603 20.599 1.00 91.94 182 ILE A O 1
ATOM 1382 N N . ALA A 1 183 ? -18.325 4.165 18.466 1.00 88.88 183 ALA A N 1
ATOM 1383 C CA . ALA A 1 183 ? -16.885 4.288 18.673 1.00 88.88 183 ALA A CA 1
ATOM 1384 C C . ALA A 1 183 ? -16.489 5.742 18.980 1.00 88.88 183 ALA A C 1
ATOM 1386 O O . ALA A 1 183 ? -15.747 5.979 19.931 1.00 88.88 183 ALA A O 1
ATOM 1387 N N . ALA A 1 184 ? -17.042 6.708 18.241 1.00 92.38 184 ALA A N 1
ATOM 1388 C CA . ALA A 1 184 ? -16.832 8.134 18.477 1.00 92.38 184 ALA A CA 1
ATOM 1389 C C . ALA A 1 184 ? -17.323 8.565 19.871 1.00 92.38 184 ALA A C 1
ATOM 1391 O O . ALA A 1 184 ? -16.575 9.198 20.616 1.00 92.38 184 ALA A O 1
ATOM 1392 N N . GLU A 1 185 ? -18.530 8.142 20.269 1.00 92.69 185 GLU A N 1
ATOM 1393 C CA . GLU A 1 185 ? -19.097 8.416 21.598 1.00 92.69 185 GLU A CA 1
ATOM 1394 C C . GLU A 1 185 ? -18.213 7.853 22.724 1.00 92.69 185 GLU A C 1
ATOM 1396 O O . GLU A 1 185 ? -17.953 8.542 23.710 1.00 92.69 185 GLU A O 1
ATOM 1401 N N . ARG A 1 186 ? -17.682 6.632 22.565 1.00 91.06 186 ARG A N 1
ATOM 1402 C CA . ARG A 1 186 ? -16.757 6.018 23.539 1.00 91.06 186 ARG A CA 1
ATOM 1403 C C . ARG A 1 186 ? -15.425 6.754 23.655 1.00 91.06 186 ARG A C 1
ATOM 1405 O O . ARG A 1 186 ? -14.873 6.817 24.750 1.00 91.06 186 ARG A O 1
ATOM 1412 N N . SER A 1 187 ? -14.927 7.312 22.556 1.00 90.12 187 SER A N 1
ATOM 1413 C CA . SER A 1 187 ? -13.714 8.139 22.542 1.00 90.12 187 SER A CA 1
ATOM 1414 C C . SER A 1 187 ? -13.975 9.591 22.976 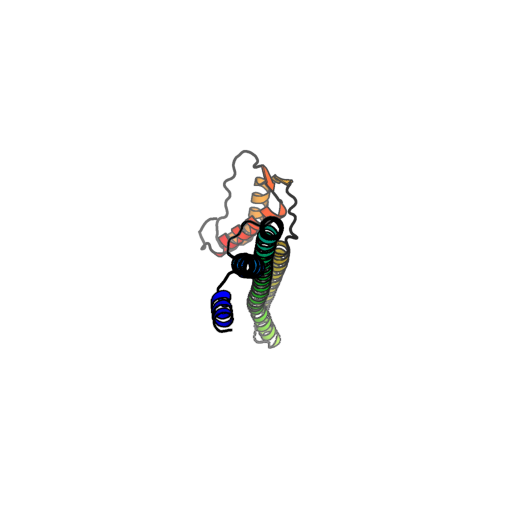1.00 90.12 187 SER A C 1
ATOM 1416 O O . SER A 1 187 ? -13.036 10.372 23.134 1.00 90.12 187 SER A O 1
ATOM 1418 N N . GLY A 1 188 ? -15.240 9.974 23.190 1.00 93.94 188 GLY A N 1
ATOM 1419 C CA . GLY A 1 188 ? -15.647 11.348 23.479 1.00 93.94 188 GLY A CA 1
ATOM 1420 C C . GLY A 1 188 ? -15.360 12.312 22.327 1.00 93.94 188 GLY A C 1
ATOM 1421 O O . GLY A 1 188 ? -15.040 13.471 22.575 1.00 93.94 188 GLY A O 1
ATOM 1422 N N . VAL A 1 189 ? -15.427 11.831 21.085 1.00 96.56 189 VAL A N 1
ATOM 1423 C CA . VAL A 1 189 ? -15.213 12.615 19.863 1.00 96.56 189 VAL A CA 1
ATOM 1424 C C . VAL A 1 189 ? -16.566 12.916 19.229 1.00 96.56 189 VAL A C 1
ATOM 1426 O O . VAL A 1 189 ? -17.396 12.022 19.061 1.00 96.56 189 VAL A O 1
ATOM 1429 N N . GLN A 1 190 ? -16.799 14.175 18.863 1.00 95.81 190 GLN A N 1
ATOM 1430 C CA . GLN A 1 190 ? -18.019 14.579 18.177 1.00 95.81 190 GLN A CA 1
ATOM 1431 C C . GLN A 1 190 ? -17.881 14.351 16.671 1.00 95.81 190 GLN A C 1
ATOM 1433 O O . GLN A 1 190 ? -17.030 14.957 16.036 1.00 95.81 190 GLN A O 1
ATOM 1438 N N . LEU A 1 191 ? -18.724 13.489 16.107 1.00 95.62 191 LEU A N 1
ATOM 1439 C CA . LEU A 1 191 ? -18.703 13.147 14.687 1.00 95.62 191 LEU A CA 1
ATOM 1440 C C . LEU A 1 191 ? -19.845 13.867 13.953 1.00 95.62 191 LEU A C 1
ATOM 1442 O O . LEU A 1 191 ? -21.010 13.713 14.328 1.00 95.62 191 LEU A O 1
ATOM 1446 N N . THR A 1 192 ? -19.522 14.659 12.929 1.00 94.44 192 THR A N 1
ATOM 1447 C CA . THR A 1 192 ? -20.496 15.461 12.167 1.00 94.44 192 THR A CA 1
ATOM 1448 C C . THR A 1 192 ? -20.243 15.393 10.662 1.00 94.44 192 THR A C 1
ATOM 1450 O O . THR A 1 192 ? -19.100 15.344 10.226 1.00 94.44 192 THR A O 1
ATOM 1453 N N . ALA A 1 193 ? -21.301 15.446 9.847 1.00 93.62 193 ALA A N 1
ATOM 1454 C CA . ALA A 1 193 ? -21.169 15.694 8.411 1.00 93.62 193 ALA A CA 1
ATOM 1455 C C . ALA A 1 193 ? -21.906 16.965 8.003 1.00 93.62 193 ALA A C 1
ATOM 1457 O O . ALA A 1 193 ? -23.014 17.243 8.461 1.00 93.62 193 ALA A O 1
ATOM 1458 N N . ASN A 1 194 ? -21.278 17.715 7.101 1.00 93.56 194 ASN A N 1
ATOM 1459 C CA . ASN A 1 194 ? -21.878 18.851 6.423 1.00 93.56 194 ASN A CA 1
ATOM 1460 C C . ASN A 1 194 ? -22.150 18.460 4.967 1.00 93.56 194 ASN A C 1
ATOM 1462 O O . ASN A 1 194 ? -21.247 18.501 4.128 1.00 93.56 194 ASN A O 1
ATOM 1466 N N . LEU A 1 195 ? -23.381 18.029 4.698 1.00 90.38 195 LEU A N 1
ATOM 1467 C CA . LEU A 1 195 ? -23.832 17.597 3.378 1.00 90.38 195 LEU A CA 1
ATOM 1468 C C . LEU A 1 195 ? -24.694 18.691 2.724 1.00 90.38 195 LEU A C 1
ATOM 1470 O O . LEU A 1 195 ? -25.451 19.370 3.421 1.00 90.38 195 LEU A O 1
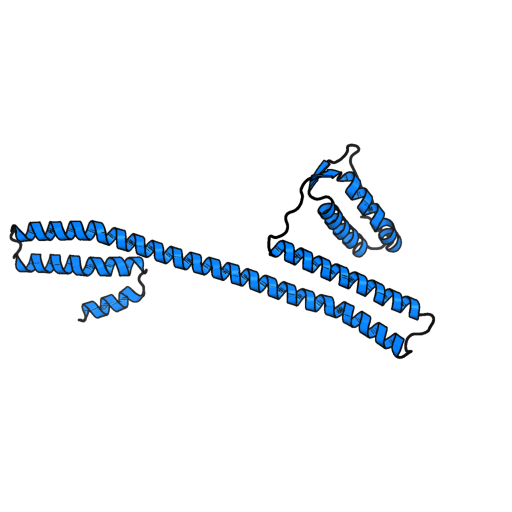ATOM 1474 N N . PRO A 1 196 ? -24.599 18.888 1.397 1.00 91.19 196 PRO A N 1
ATOM 1475 C CA . PRO A 1 196 ? -25.490 19.798 0.685 1.00 91.19 196 PRO A CA 1
ATOM 1476 C C . PRO A 1 196 ? -26.938 19.281 0.698 1.00 91.19 196 PRO A C 1
ATOM 1478 O O . PRO A 1 196 ? -27.175 18.079 0.740 1.00 91.19 196 PRO A O 1
ATOM 1481 N N . GLU A 1 197 ? -27.916 20.186 0.575 1.00 88.06 197 GLU A N 1
ATOM 1482 C CA . GLU A 1 197 ? -29.348 19.823 0.526 1.00 88.06 197 GLU A CA 1
ATOM 1483 C C . GLU A 1 197 ? -29.725 18.972 -0.701 1.00 88.06 197 GLU A C 1
ATOM 1485 O O . GLU A 1 197 ? -30.767 18.320 -0.720 1.00 88.06 197 GLU A O 1
ATOM 1490 N N . GLN A 1 198 ? -28.902 19.002 -1.752 1.00 92.81 198 GLN A N 1
ATOM 1491 C CA . GLN A 1 198 ? -29.133 18.249 -2.981 1.00 92.81 198 GLN A CA 1
ATOM 1492 C C . GLN A 1 198 ? -28.367 16.917 -2.955 1.00 92.81 198 GLN A C 1
ATOM 1494 O O . GLN A 1 198 ? -27.194 16.918 -2.574 1.00 92.81 198 GLN A O 1
ATOM 1499 N N . PRO A 1 199 ? -28.967 15.808 -3.438 1.00 90.81 199 PRO A N 1
ATOM 1500 C CA . PRO A 1 199 ? -28.302 14.508 -3.484 1.00 90.81 199 PRO A CA 1
ATOM 1501 C C . PRO A 1 199 ? -26.988 14.553 -4.266 1.00 90.81 199 PRO A C 1
ATOM 1503 O O . PRO A 1 199 ? -26.937 15.043 -5.400 1.00 90.81 199 PRO A O 1
ATOM 1506 N N . VAL A 1 200 ? -25.929 13.985 -3.689 1.00 93.94 200 VAL A N 1
ATOM 1507 C CA . VAL A 1 200 ? -24.597 13.965 -4.302 1.00 93.94 200 VAL A CA 1
ATOM 1508 C C . VAL A 1 200 ? -24.398 12.633 -5.013 1.00 93.94 200 VAL A C 1
ATOM 1510 O O . VAL A 1 200 ? -24.206 11.596 -4.385 1.00 93.94 200 VAL A O 1
ATOM 1513 N N . ARG A 1 201 ? -24.432 12.646 -6.350 1.00 95.12 201 ARG A N 1
ATOM 1514 C CA . ARG A 1 201 ? -24.217 11.440 -7.164 1.00 95.12 201 ARG A CA 1
ATOM 1515 C C . ARG A 1 201 ? -22.828 11.447 -7.798 1.00 95.12 201 ARG A C 1
ATOM 1517 O O . ARG A 1 201 ? -22.488 12.373 -8.532 1.00 95.12 201 ARG A O 1
ATOM 1524 N N . VAL A 1 202 ? -22.046 10.397 -7.551 1.00 94.81 202 VAL A N 1
ATOM 1525 C CA . VAL A 1 202 ? -20.680 10.230 -8.081 1.00 94.81 202 VAL A CA 1
ATOM 1526 C C . VAL A 1 202 ? -20.554 8.940 -8.885 1.00 94.81 202 VAL A C 1
ATOM 1528 O O . VAL A 1 202 ? -21.352 8.023 -8.721 1.00 94.81 202 VAL A O 1
ATOM 1531 N N . VAL A 1 203 ? -19.560 8.861 -9.771 1.00 95.00 203 VAL A N 1
ATOM 1532 C CA . VAL A 1 203 ? -19.203 7.607 -10.449 1.00 95.00 203 VAL A CA 1
ATOM 1533 C C . VAL A 1 203 ? -18.105 6.932 -9.638 1.00 95.00 203 VAL A C 1
ATOM 1535 O O . VAL A 1 203 ? -17.024 7.495 -9.476 1.00 95.00 203 VAL A O 1
ATOM 1538 N N . GLY A 1 204 ? -18.382 5.745 -9.108 1.00 92.19 204 GLY A N 1
ATOM 1539 C CA . GLY A 1 204 ? -17.497 5.080 -8.157 1.00 92.19 204 GLY A CA 1
ATOM 1540 C C . GLY A 1 204 ? -17.928 3.654 -7.849 1.00 92.19 204 GLY A C 1
ATOM 1541 O O . GLY A 1 204 ? -18.970 3.195 -8.302 1.00 92.19 204 GLY A O 1
ATOM 1542 N N . SER A 1 205 ? -17.123 2.961 -7.050 1.00 90.62 205 SER A N 1
ATOM 1543 C CA . SER A 1 205 ? -17.551 1.723 -6.403 1.00 90.62 205 SER A CA 1
ATOM 1544 C C . SER A 1 205 ? -18.063 2.069 -5.012 1.00 90.62 205 SER A C 1
ATOM 1546 O O . SER A 1 205 ? -17.289 2.546 -4.184 1.00 90.62 205 SER A O 1
ATOM 1548 N N . ASP A 1 206 ? -19.345 1.814 -4.766 1.00 90.31 206 ASP A N 1
ATOM 1549 C CA . ASP A 1 206 ? -20.009 2.029 -3.476 1.00 90.31 206 ASP A CA 1
ATOM 1550 C C . ASP A 1 206 ? -19.203 1.424 -2.311 1.00 90.31 206 ASP A C 1
ATOM 1552 O O . ASP A 1 206 ? -18.716 2.132 -1.430 1.00 90.31 206 ASP A O 1
ATOM 1556 N N . ARG A 1 207 ? -18.892 0.126 -2.414 1.00 87.50 207 ARG A N 1
ATOM 1557 C CA . ARG A 1 207 ? -18.068 -0.603 -1.439 1.00 87.50 207 ARG A CA 1
ATOM 1558 C C . ARG A 1 207 ? -16.681 0.013 -1.234 1.00 87.50 207 ARG A C 1
ATOM 1560 O O . ARG A 1 207 ? -16.180 0.023 -0.110 1.00 87.50 207 ARG A O 1
ATOM 1567 N N . ALA A 1 208 ? -16.027 0.483 -2.298 1.00 87.88 208 ALA A N 1
ATOM 1568 C CA . ALA A 1 208 ? -14.701 1.087 -2.180 1.00 87.88 208 ALA A CA 1
ATOM 1569 C C . ALA A 1 208 ? -14.765 2.455 -1.486 1.00 87.88 208 ALA A C 1
ATOM 1571 O O . ALA A 1 208 ? -13.927 2.738 -0.633 1.00 87.88 208 ALA A O 1
ATOM 1572 N N . LEU A 1 209 ? -15.768 3.275 -1.814 1.00 93.44 209 LEU A N 1
ATOM 1573 C CA . LEU A 1 209 ? -15.992 4.580 -1.192 1.00 93.44 209 LEU A CA 1
ATOM 1574 C C . LEU A 1 209 ? -16.325 4.435 0.295 1.00 93.44 209 LEU A C 1
ATOM 1576 O O . LEU A 1 209 ? -15.679 5.084 1.118 1.00 93.44 209 LEU A O 1
ATOM 1580 N N . ALA A 1 210 ? -17.242 3.528 0.644 1.00 92.81 210 ALA A N 1
ATOM 1581 C CA . ALA A 1 210 ? -17.587 3.221 2.030 1.00 92.81 210 ALA A CA 1
ATOM 1582 C C . ALA A 1 210 ? -16.360 2.762 2.831 1.00 92.81 210 ALA A C 1
ATOM 1584 O O . ALA A 1 210 ? -16.117 3.244 3.934 1.00 92.81 210 ALA A O 1
ATOM 1585 N N . ARG A 1 211 ? -15.529 1.881 2.255 1.00 88.62 211 ARG A N 1
ATOM 1586 C CA . ARG A 1 211 ? -14.295 1.412 2.904 1.00 88.62 211 ARG A CA 1
ATOM 1587 C C . ARG A 1 211 ? -13.291 2.539 3.128 1.00 88.62 211 ARG A C 1
ATOM 1589 O O . ARG A 1 211 ? -12.737 2.645 4.218 1.00 88.62 211 ARG A O 1
ATOM 1596 N N . VAL A 1 212 ? -13.049 3.374 2.116 1.00 91.81 212 VAL A N 1
ATOM 1597 C CA . VAL A 1 212 ? -12.125 4.512 2.236 1.00 91.81 212 VAL A CA 1
ATOM 1598 C C . VAL A 1 212 ? -12.602 5.463 3.329 1.00 91.81 212 VAL A C 1
ATOM 1600 O O . VAL A 1 212 ? -11.823 5.798 4.218 1.00 91.81 212 VAL A O 1
ATOM 1603 N N . LEU A 1 213 ? -13.879 5.852 3.306 1.00 95.06 213 LEU A N 1
ATOM 1604 C CA . LEU A 1 213 ? -14.455 6.736 4.317 1.00 95.06 213 LEU A CA 1
ATOM 1605 C C . LEU A 1 213 ? -14.404 6.112 5.714 1.00 95.06 213 LEU A C 1
ATOM 1607 O O . LEU A 1 213 ? -13.960 6.773 6.647 1.00 95.06 213 LEU A O 1
ATOM 1611 N N . SER A 1 214 ? -14.758 4.833 5.851 1.00 93.62 214 SER A N 1
ATOM 1612 C CA . SER A 1 214 ? -14.675 4.106 7.121 1.00 93.62 214 SER A CA 1
ATOM 1613 C C . SER A 1 214 ? -13.256 4.108 7.694 1.00 93.62 214 SER A C 1
ATOM 1615 O O . SER A 1 214 ? -13.073 4.413 8.869 1.00 93.62 214 SER A O 1
ATOM 1617 N N . ASN A 1 215 ? -12.239 3.844 6.869 1.00 90.75 215 ASN A N 1
ATOM 1618 C CA . ASN A 1 215 ? -10.842 3.849 7.311 1.00 90.75 215 ASN A CA 1
ATOM 1619 C C . ASN A 1 215 ? -10.375 5.250 7.737 1.00 90.75 215 ASN A C 1
ATOM 1621 O O . ASN A 1 215 ? -9.645 5.392 8.718 1.00 90.75 215 ASN A O 1
ATOM 1625 N N . LEU A 1 216 ? -10.796 6.295 7.018 1.00 95.19 216 LEU A N 1
ATOM 1626 C CA . LEU A 1 216 ? -10.459 7.678 7.361 1.00 95.19 216 LEU A CA 1
ATOM 1627 C C . LEU A 1 216 ? -11.140 8.127 8.658 1.00 95.19 216 LEU A C 1
ATOM 1629 O O . LEU A 1 216 ? -10.475 8.707 9.513 1.00 95.19 216 LEU A O 1
ATOM 1633 N N . VAL A 1 217 ? -12.429 7.825 8.829 1.00 95.25 217 VAL A N 1
ATOM 1634 C CA . VAL A 1 217 ? -13.196 8.162 10.038 1.00 95.25 217 VAL A CA 1
ATOM 1635 C C . VAL A 1 217 ? -12.663 7.404 11.252 1.00 95.25 217 VAL A C 1
ATOM 1637 O O . VAL A 1 217 ? -12.430 8.019 12.290 1.00 95.25 217 VAL A O 1
ATOM 1640 N N . ALA A 1 218 ? -12.386 6.103 11.121 1.00 91.62 218 ALA A N 1
ATOM 1641 C CA . ALA A 1 218 ? -11.791 5.309 12.194 1.00 91.62 218 ALA A CA 1
ATOM 1642 C C . ALA A 1 218 ? -10.442 5.893 12.650 1.00 91.62 218 ALA A C 1
ATOM 1644 O O . ALA A 1 218 ? -10.219 6.083 13.847 1.00 91.62 218 ALA A O 1
ATOM 1645 N N . ASN A 1 219 ? -9.572 6.259 11.700 1.00 92.81 219 ASN A N 1
ATOM 1646 C CA . ASN A 1 219 ? -8.299 6.915 12.002 1.00 92.81 219 ASN A CA 1
ATOM 1647 C C . ASN A 1 219 ? -8.494 8.289 12.657 1.00 92.81 219 ASN A C 1
ATOM 1649 O O . ASN A 1 219 ? -7.789 8.622 13.608 1.00 92.81 219 ASN A O 1
ATOM 1653 N N . ALA A 1 220 ? -9.450 9.088 12.179 1.00 95.25 220 ALA A N 1
ATOM 1654 C CA . ALA A 1 220 ? -9.738 10.396 12.753 1.00 95.25 220 ALA A CA 1
ATOM 1655 C C . ALA A 1 220 ? -10.207 10.278 14.211 1.00 95.25 220 ALA A C 1
ATOM 1657 O O . ALA A 1 220 ? -9.699 10.994 15.071 1.00 95.25 220 ALA A O 1
ATOM 1658 N N . ILE A 1 221 ? -11.096 9.328 14.517 1.00 93.69 221 ILE A N 1
ATOM 1659 C CA . ILE A 1 221 ? -11.552 9.055 15.888 1.00 93.69 221 ILE A CA 1
ATOM 1660 C C . ILE A 1 221 ? -10.383 8.599 16.768 1.00 93.69 221 ILE A C 1
ATOM 1662 O O . ILE A 1 221 ? -10.241 9.082 17.887 1.00 93.69 221 ILE A O 1
ATOM 1666 N N . ALA A 1 222 ? -9.531 7.697 16.271 1.00 90.00 222 ALA A N 1
ATOM 1667 C CA . ALA A 1 222 ? -8.403 7.159 17.032 1.00 90.00 222 ALA A CA 1
ATOM 1668 C C . ALA A 1 222 ? -7.338 8.215 17.384 1.00 90.00 222 ALA A C 1
ATOM 1670 O O . ALA A 1 222 ? -6.646 8.084 18.395 1.00 90.00 222 ALA A O 1
ATOM 1671 N N . HIS A 1 223 ? -7.196 9.256 16.561 1.00 93.44 223 HIS A N 1
ATOM 1672 C CA . HIS A 1 223 ? -6.173 10.293 16.721 1.00 93.44 223 HIS A CA 1
ATOM 1673 C C . HIS A 1 223 ? -6.710 11.642 17.218 1.00 93.44 223 HIS A C 1
ATOM 1675 O O . HIS A 1 223 ? -5.921 12.564 17.436 1.00 93.44 223 HIS A O 1
ATOM 1681 N N . THR A 1 224 ? -8.020 11.766 17.434 1.00 94.81 224 THR A N 1
ATOM 1682 C CA . THR A 1 224 ? -8.632 12.973 17.999 1.00 94.81 224 THR A CA 1
ATOM 1683 C C . THR A 1 224 ? -8.768 12.823 19.517 1.00 94.81 224 THR A C 1
ATOM 1685 O O . THR A 1 224 ? -9.341 11.838 19.982 1.00 94.81 224 THR A O 1
ATOM 1688 N N . PRO A 1 225 ? -8.248 13.768 20.324 1.00 92.50 225 PRO A N 1
ATOM 1689 C CA . PRO A 1 225 ? -8.409 13.720 21.773 1.00 92.50 225 PRO A CA 1
ATOM 1690 C C . PRO A 1 225 ? -9.878 13.905 22.184 1.00 92.50 225 PRO A C 1
ATOM 1692 O O . PRO A 1 225 ? -10.669 14.523 21.470 1.00 92.50 225 PRO A O 1
ATOM 1695 N N . SER A 1 226 ? -10.228 13.406 23.373 1.00 93.69 226 SER A N 1
ATOM 1696 C CA . SER A 1 226 ? -11.579 13.545 23.931 1.00 93.69 226 SER A CA 1
ATOM 1697 C C . SER A 1 226 ? -11.998 15.019 24.032 1.00 93.69 226 SER A C 1
ATOM 1699 O O . SER A 1 226 ? -11.207 15.869 24.446 1.00 93.69 226 SER A O 1
ATOM 1701 N N . GLY A 1 227 ? -13.235 15.321 23.637 1.00 91.88 227 GLY A N 1
ATOM 1702 C CA . GLY A 1 227 ? -13.765 16.677 23.478 1.00 91.88 227 GLY A CA 1
ATOM 1703 C C . GLY A 1 227 ? -13.490 17.311 22.108 1.00 91.88 227 GLY A C 1
ATOM 1704 O O . GLY A 1 227 ? -13.949 18.425 21.864 1.00 91.88 227 GLY A O 1
ATOM 1705 N N . GLY A 1 228 ? -12.751 16.634 21.222 1.00 94.31 228 GLY A N 1
ATOM 1706 C CA . GLY A 1 228 ? -12.536 17.062 19.838 1.00 94.31 228 GLY A CA 1
ATOM 1707 C C . GLY A 1 228 ? -13.689 16.705 18.894 1.00 94.31 228 GLY A C 1
ATOM 1708 O O . GLY A 1 228 ? -14.660 16.053 19.282 1.00 94.31 228 GLY A O 1
ATOM 1709 N N . SER A 1 229 ? -13.563 17.122 17.632 1.00 94.75 229 SER A N 1
ATOM 1710 C CA . SER A 1 229 ? -14.572 16.913 16.588 1.00 94.75 229 SER A CA 1
ATOM 1711 C C . SER A 1 229 ? -13.959 16.432 15.274 1.00 94.75 229 SER A C 1
ATOM 1713 O O . SER A 1 229 ? -12.855 16.860 14.928 1.00 94.75 229 SER A O 1
ATOM 1715 N N . VAL A 1 230 ? -14.712 15.607 14.544 1.00 92.50 230 VAL A N 1
ATOM 1716 C CA . VAL A 1 230 ? -14.415 15.080 13.203 1.00 92.50 230 VAL A CA 1
ATOM 1717 C C . VAL A 1 230 ? -15.565 15.408 12.259 1.00 92.50 230 VAL A C 1
ATOM 1719 O O . VAL A 1 230 ? -16.740 15.229 12.666 1.00 92.50 230 VAL A O 1
#

pLDDT: mean 84.01, std 10.59, range [50.12, 96.56]

Sequence (230 aa):
VLAGAAVIRLARTWSLAVSMVALVLIPVLATLAGVLGASGFMITETFEQTGVVLIIVSIVTIPAAVMLGRYQARRTVWEAEIRDSERTAEQSRRRLVAFVSHDLRTPLAGIRAVSEAIADGVVADDEVRVHAKHIENESIRLAEMVDDLFEMSKINAGALTPSFDKVALDEVVDDVLAAHRIAAERSGVQLTANLPEQPVRVVGSDRALARVLSNLVANAIAHTPSGGSV

Secondary structure (DSSP, 8-state):
-HHHHHHHHHHTTS-HHHHHHHHHHHHHHHHHHHHHHHHTT---HHHHHHHHHHHHHHHHHHHHHHHHHHHHHHHHHHHHHHHHHHHHHHHHHHHHHHHHHHHHHHHHHHHHHHHHHHHTT-S-TTTHHHHHHHHHHHHHHHHHHHHHHHHHHHHHTT------EEEEHHHHHHHHHHHHHHHHHHHTPBP-----SS--EEEE-HHHHHHHHHHHHHHHHHHSPTT-B-

Radius of gyration: 37.49 Å; chains: 1; bounding box: 80×40×106 Å

Foldseek 3Di:
DVVVVVCVVVCVPDQQLVVQLCVQVVVLVVQLVVCCVVCVPDPDPVNVVSVVVSVVSCVPRNVVSNVVSVVVVVVVVVVVVVVVVVVVLVVVVVVLVVVLVVVLVVLVVLLVVLVVCVVVVVDDPVCNVVSVVSNVVSVVVNVVSVVVSVVVVCVSVVNDDADWDWDQLVVLLVVLCVVCVVVLVVQQEAEDDDDDPDTDIDTGRSVVSSVVSNVVVVVCSVPAHHPYYD